Protein AF-A0A7S1ZVB3-F1 (afdb_monomer_lite)

Sequence (234 aa):
NLVAANNLYDAKYIEYFTGILPVVLPSWIPMKEVYRGTSKDILVASVRSSHGNEEEEGHIMKHLHSKVSERFRTIRDKYDDHYEYDQLCDNTAILHIPYQTSVMSLFEQYAMGIPIIVPSPSLLWTLHEKHGVMFTRTWENVNHGVRPSGSVLPRHEDAPEAPDPNNDVDRDAFLHWVQYADFYQWPHVLRFESDRELKALVMTTDWIDVSRKMRGHFEAELGRTRELWLSKLK

Foldseek 3Di:
DAAEDQFQLRQLQCCFQPVDRHHHQHPQDADPAAADQQALAEEEEQQDFLVDRPVVVVVVLVCCVVQAHPRYDYPCRVPVNDDDPNVLSNHLAYEYLDQELEDPVVSNCLNNLGAYEYEDLVLSLVCCLVTVRNQVQDVCCVPPVDQDQADPRHTDPNHDDAPHCSRRNDSRSSSRSSCRRPLNPQPLHHYDHDSVRSNCCSPPDPSVVSSVVSNVVSVVVVVVSVVVVVVVVD

Radius of gyration: 18.48 Å; chains: 1; bounding box: 40×51×48 Å

pLDDT: mean 94.69, std 6.52, range [59.5, 98.81]

Secondary structure (DSSP, 8-state):
---EESSHHHHHHHHHHH---PEE-------S------S--EEEPPP--TT-HHHHHHHHHHHHHHHT-TTEEEHHHHHTT---HHHHHTSSEEE---SSS--HHHHHHHHTT--EEEE-HHHHHHHHHHH-TTGGGSHHHHHHS---BS-SSPPPTTSPP---TTB-S-HHHHHHHHTTSHHHHSTT-EEESSHHHHHHHHHH--HHHHHHHHHHHHHHHHHHHHHHHHHH--

Structure (mmCIF, N/CA/C/O backbone):
data_AF-A0A7S1ZVB3-F1
#
_entry.id   AF-A0A7S1ZVB3-F1
#
loop_
_atom_site.group_PDB
_atom_site.id
_atom_site.type_symbol
_atom_site.label_atom_id
_atom_site.label_alt_id
_atom_site.label_comp_id
_atom_site.label_asym_id
_atom_site.label_entity_id
_atom_site.label_seq_id
_atom_site.pdbx_PDB_ins_code
_atom_site.Cartn_x
_atom_site.Cartn_y
_atom_site.Cartn_z
_atom_site.occupancy
_atom_site.B_iso_or_equiv
_atom_site.auth_seq_id
_atom_site.auth_comp_id
_atom_site.auth_asym_id
_atom_site.auth_atom_id
_atom_site.pdbx_PDB_model_num
ATOM 1 N N . ASN A 1 1 ? 17.732 -23.674 -12.303 1.00 82.25 1 ASN A N 1
ATOM 2 C CA . ASN A 1 1 ? 17.772 -22.485 -11.424 1.00 82.25 1 ASN A CA 1
ATOM 3 C C . ASN A 1 1 ? 16.370 -21.933 -11.287 1.00 82.25 1 ASN A C 1
ATOM 5 O O . ASN A 1 1 ? 15.692 -21.818 -12.299 1.00 82.25 1 ASN A O 1
ATOM 9 N N . LEU A 1 2 ? 15.926 -21.661 -10.061 1.00 90.38 2 LEU A N 1
ATOM 10 C CA . LEU A 1 2 ? 14.652 -20.999 -9.783 1.00 90.38 2 LEU A CA 1
ATOM 11 C C . LEU A 1 2 ? 14.927 -19.509 -9.573 1.00 90.38 2 LEU A C 1
ATOM 13 O O . LEU A 1 2 ? 15.781 -19.167 -8.759 1.00 90.38 2 LEU A O 1
ATOM 17 N N . VAL A 1 3 ? 14.201 -18.649 -10.284 1.00 95.19 3 VAL A N 1
ATOM 18 C CA . VAL A 1 3 ? 14.124 -17.217 -9.974 1.00 95.19 3 VAL A CA 1
ATOM 19 C C . VAL A 1 3 ? 12.789 -16.989 -9.278 1.00 95.19 3 VAL A C 1
ATOM 21 O O . VAL A 1 3 ? 11.741 -17.379 -9.797 1.00 95.19 3 VAL A O 1
ATOM 24 N N . ALA A 1 4 ? 12.836 -16.414 -8.082 1.00 95.25 4 ALA A N 1
ATOM 25 C CA . ALA A 1 4 ? 11.661 -16.126 -7.277 1.00 95.25 4 ALA A CA 1
ATOM 26 C C . ALA A 1 4 ? 11.638 -14.651 -6.881 1.00 95.25 4 ALA A C 1
ATOM 28 O O . ALA A 1 4 ? 12.689 -14.024 -6.750 1.00 95.25 4 ALA A O 1
ATOM 29 N N . ALA A 1 5 ? 10.435 -14.124 -6.693 1.00 96.12 5 ALA A N 1
ATOM 30 C CA . ALA A 1 5 ? 10.190 -12.745 -6.301 1.00 96.12 5 ALA A CA 1
ATOM 31 C C . ALA A 1 5 ? 9.303 -12.707 -5.056 1.00 96.12 5 ALA A C 1
ATOM 33 O O . ALA A 1 5 ? 8.405 -13.538 -4.907 1.00 96.12 5 ALA A O 1
ATOM 34 N N . ASN A 1 6 ? 9.547 -11.740 -4.173 1.00 94.31 6 ASN A N 1
ATOM 35 C CA . ASN A 1 6 ? 8.805 -11.619 -2.920 1.00 94.31 6 ASN A CA 1
ATOM 36 C C . ASN A 1 6 ? 7.393 -11.048 -3.118 1.00 94.31 6 ASN A C 1
ATOM 38 O O . ASN A 1 6 ? 6.496 -11.320 -2.336 1.00 94.31 6 ASN A O 1
ATOM 42 N N . ASN A 1 7 ? 7.166 -10.258 -4.157 1.00 95.69 7 ASN A N 1
ATOM 43 C CA . ASN A 1 7 ? 5.848 -9.721 -4.471 1.00 95.69 7 ASN A CA 1
ATOM 44 C C . ASN A 1 7 ? 5.660 -9.664 -5.990 1.00 95.69 7 ASN A C 1
ATOM 46 O O . ASN A 1 7 ? 6.568 -9.970 -6.773 1.00 95.69 7 ASN A O 1
ATOM 50 N N . LEU A 1 8 ? 4.449 -9.306 -6.412 1.00 97.19 8 LEU A N 1
ATOM 51 C CA . LEU A 1 8 ? 4.115 -9.235 -7.828 1.00 97.19 8 LEU A CA 1
ATOM 52 C C . LEU A 1 8 ? 4.848 -8.088 -8.538 1.00 97.19 8 LEU A C 1
ATOM 54 O O . LEU A 1 8 ? 5.210 -8.246 -9.702 1.00 97.19 8 LEU A O 1
ATOM 58 N N . TYR A 1 9 ? 5.099 -6.970 -7.851 1.00 97.62 9 TYR A N 1
ATOM 59 C CA . TYR A 1 9 ? 5.857 -5.851 -8.408 1.00 97.62 9 TYR A CA 1
ATOM 60 C C . TYR A 1 9 ? 7.269 -6.287 -8.815 1.00 97.62 9 TYR A C 1
ATOM 62 O O . TYR A 1 9 ? 7.648 -6.120 -9.970 1.00 97.62 9 TYR A O 1
ATOM 70 N N . ASP A 1 10 ? 8.008 -6.927 -7.908 1.00 97.31 10 ASP A N 1
ATOM 71 C CA . ASP A 1 10 ? 9.357 -7.441 -8.151 1.00 97.31 10 ASP A CA 1
ATOM 72 C C . ASP A 1 10 ? 9.354 -8.476 -9.279 1.00 97.31 10 ASP A C 1
ATOM 74 O O . ASP A 1 10 ? 10.228 -8.462 -10.145 1.00 97.31 10 ASP A O 1
ATOM 78 N N . ALA A 1 11 ? 8.340 -9.348 -9.317 1.00 98.06 11 ALA A N 1
ATOM 79 C CA . ALA A 1 11 ? 8.204 -10.339 -10.377 1.00 98.06 11 ALA A CA 1
ATOM 80 C C . ALA A 1 11 ? 8.062 -9.683 -11.756 1.00 98.06 11 ALA A C 1
ATOM 82 O O . ALA A 1 11 ? 8.746 -10.077 -12.701 1.00 98.06 11 ALA A O 1
ATOM 83 N N . LYS A 1 12 ? 7.210 -8.656 -11.857 1.00 98.38 12 LYS A N 1
ATOM 84 C CA . LYS A 1 12 ? 6.988 -7.898 -13.093 1.00 98.38 12 LYS A CA 1
ATOM 85 C C . LYS A 1 12 ? 8.182 -7.031 -13.473 1.00 98.38 12 LYS A C 1
ATOM 87 O O . LYS A 1 12 ? 8.495 -6.919 -14.655 1.00 98.38 12 LYS A O 1
ATOM 92 N N . TYR A 1 13 ? 8.883 -6.477 -12.491 1.00 97.88 13 TYR A N 1
ATOM 93 C CA . TYR A 1 13 ? 10.106 -5.715 -12.714 1.00 97.88 13 TYR A CA 1
ATOM 94 C C . TYR A 1 13 ? 11.219 -6.602 -13.294 1.00 97.88 13 TYR A C 1
ATOM 96 O O . TYR A 1 13 ? 11.865 -6.235 -14.274 1.00 97.88 13 TYR A O 1
ATOM 104 N N . ILE A 1 14 ? 11.414 -7.802 -12.735 1.00 98.00 14 ILE A N 1
ATOM 105 C CA . ILE A 1 14 ? 12.375 -8.785 -13.255 1.00 98.00 14 ILE A CA 1
ATOM 106 C C . ILE A 1 14 ? 11.973 -9.233 -14.666 1.00 98.00 14 ILE A C 1
ATOM 108 O O . ILE A 1 14 ? 12.824 -9.240 -15.556 1.00 98.00 14 ILE A O 1
ATOM 112 N N . GLU A 1 15 ? 10.696 -9.560 -14.891 1.00 98.44 15 GLU A N 1
ATOM 113 C CA . GLU A 1 15 ? 10.178 -9.948 -16.211 1.00 98.44 15 GLU A CA 1
ATOM 114 C C . GLU A 1 15 ? 10.470 -8.867 -17.261 1.00 98.44 15 GLU A C 1
ATOM 116 O O . GLU A 1 15 ? 10.975 -9.185 -18.335 1.00 98.44 15 GLU A O 1
ATOM 121 N N . TYR A 1 16 ? 10.263 -7.590 -16.929 1.00 98.44 16 TYR A N 1
ATOM 122 C CA . TYR A 1 16 ? 10.502 -6.467 -17.839 1.00 98.44 16 TYR A CA 1
ATOM 123 C C . TYR A 1 16 ? 11.952 -6.375 -18.339 1.00 98.44 16 TYR A C 1
ATOM 125 O O . TYR A 1 16 ? 12.178 -6.197 -19.537 1.00 98.44 16 TYR A O 1
ATOM 133 N N . PHE A 1 17 ? 12.942 -6.503 -17.450 1.00 98.25 17 PHE A N 1
ATOM 134 C CA . PHE A 1 17 ? 14.358 -6.345 -17.823 1.00 98.25 17 PHE A CA 1
ATOM 135 C C . PHE A 1 17 ? 15.038 -7.630 -18.285 1.00 98.25 17 PHE A C 1
ATOM 137 O O . PHE A 1 17 ? 16.108 -7.561 -18.887 1.00 98.25 17 PHE A O 1
ATOM 144 N N . THR A 1 18 ? 14.461 -8.797 -18.001 1.00 97.81 18 THR A N 1
ATOM 145 C CA . THR A 1 18 ? 15.143 -10.081 -18.238 1.00 97.81 18 THR A CA 1
ATOM 146 C C . THR A 1 18 ? 14.360 -11.063 -19.100 1.00 97.81 18 THR A C 1
ATOM 148 O O . THR A 1 18 ? 14.925 -12.075 -19.498 1.00 97.81 18 THR A O 1
ATOM 151 N N . GLY A 1 19 ? 13.065 -10.832 -19.336 1.00 97.50 19 GLY A N 1
ATOM 152 C CA . GLY A 1 19 ? 12.169 -11.810 -19.965 1.00 97.50 19 GLY A CA 1
ATOM 153 C C . GLY A 1 19 ? 11.889 -13.050 -19.102 1.00 97.50 19 GLY A C 1
ATOM 154 O O . GLY A 1 19 ? 11.094 -13.905 -19.484 1.00 97.50 19 GLY A O 1
ATOM 155 N N . ILE A 1 20 ? 12.516 -13.176 -17.926 1.00 97.62 20 ILE A N 1
ATOM 156 C CA . ILE A 1 20 ? 12.309 -14.299 -17.011 1.00 97.62 20 ILE A CA 1
ATOM 157 C C . ILE A 1 20 ? 11.044 -14.037 -16.206 1.00 97.62 20 ILE A C 1
ATOM 159 O O . ILE A 1 20 ? 10.968 -13.026 -15.518 1.00 97.62 20 ILE A O 1
ATOM 163 N N . LEU A 1 21 ? 10.102 -14.981 -16.217 1.00 96.94 21 LEU A N 1
ATOM 164 C CA . LEU A 1 21 ? 8.912 -14.952 -15.366 1.00 96.94 21 LEU A CA 1
ATOM 165 C C . LEU A 1 21 ? 9.219 -15.578 -13.991 1.00 96.94 21 LEU A C 1
ATOM 167 O O . LEU A 1 21 ? 9.314 -16.809 -13.898 1.00 96.94 21 LEU A O 1
ATOM 171 N N . PRO A 1 22 ? 9.375 -14.790 -12.909 1.00 97.25 22 PRO A N 1
ATOM 172 C CA . PRO A 1 22 ? 9.702 -15.343 -11.602 1.00 97.25 22 PRO A CA 1
ATOM 173 C C . PRO A 1 22 ? 8.491 -16.021 -10.968 1.00 97.25 22 PRO A C 1
ATOM 175 O O . PRO A 1 22 ? 7.344 -15.617 -11.170 1.00 97.25 22 PRO A O 1
ATOM 178 N N . VAL A 1 23 ? 8.744 -17.014 -10.118 1.00 95.75 23 VAL A N 1
ATOM 179 C CA . VAL A 1 23 ? 7.703 -17.538 -9.226 1.00 95.75 23 VAL A CA 1
ATOM 180 C C . VAL A 1 23 ? 7.502 -16.546 -8.080 1.00 95.75 23 VAL A C 1
ATOM 182 O O . VAL A 1 23 ? 8.451 -16.232 -7.362 1.00 95.75 23 VAL A O 1
ATOM 185 N N . VAL A 1 24 ? 6.274 -16.065 -7.887 1.00 95.88 24 VAL A N 1
ATOM 186 C CA . VAL A 1 24 ? 5.939 -15.190 -6.753 1.00 95.88 24 VAL A CA 1
ATOM 187 C C . VAL A 1 24 ? 5.831 -16.031 -5.481 1.00 95.88 24 VAL A C 1
ATOM 189 O O . VAL A 1 24 ? 5.021 -16.955 -5.411 1.00 95.88 24 VAL A O 1
ATOM 192 N N . LEU A 1 25 ? 6.649 -15.708 -4.482 1.00 93.50 25 LEU A N 1
ATOM 193 C CA . LEU A 1 25 ? 6.704 -16.355 -3.172 1.00 93.50 25 LEU A CA 1
ATOM 194 C C . LEU A 1 25 ? 6.614 -15.280 -2.077 1.00 93.50 25 LEU A C 1
ATOM 196 O O . LEU A 1 25 ? 7.653 -14.837 -1.587 1.00 93.50 25 LEU A O 1
ATOM 200 N N . PRO A 1 26 ? 5.397 -14.853 -1.687 1.00 90.94 26 PRO A N 1
ATOM 201 C CA . PRO A 1 26 ? 5.231 -13.792 -0.703 1.00 90.94 26 PRO A CA 1
ATOM 202 C C . PRO A 1 26 ? 5.771 -14.149 0.676 1.00 90.94 26 PRO A C 1
ATOM 204 O O . PRO A 1 26 ? 5.524 -15.243 1.187 1.00 90.94 26 PRO A O 1
ATOM 207 N N . SER A 1 27 ? 6.459 -13.201 1.311 1.00 85.69 27 SER A N 1
ATOM 208 C CA . SER A 1 27 ? 6.900 -13.317 2.704 1.00 85.69 27 SER A CA 1
ATOM 209 C C . SER A 1 27 ? 5.731 -13.107 3.664 1.00 85.69 27 SER A C 1
ATOM 211 O O . SER A 1 27 ? 5.599 -12.063 4.297 1.00 85.69 27 SER A O 1
ATOM 213 N N . TRP A 1 28 ? 4.864 -14.110 3.787 1.00 91.69 28 TRP A N 1
ATOM 214 C CA . TRP A 1 28 ? 3.850 -14.130 4.838 1.00 91.69 28 TRP A CA 1
ATOM 215 C C . TRP A 1 28 ? 4.513 -14.378 6.193 1.00 91.69 28 TRP A C 1
ATOM 217 O O . TRP A 1 28 ? 5.009 -15.473 6.463 1.00 91.69 28 TRP A O 1
ATOM 227 N N . ILE A 1 29 ? 4.522 -13.351 7.042 1.00 90.00 29 ILE A N 1
ATOM 228 C CA . ILE A 1 29 ? 5.154 -13.390 8.363 1.00 90.00 29 ILE A CA 1
ATOM 229 C C . ILE A 1 29 ? 4.069 -13.649 9.410 1.00 90.00 29 ILE A C 1
ATOM 231 O O . ILE A 1 29 ? 3.194 -12.802 9.586 1.00 90.00 29 ILE A O 1
ATOM 235 N N . PRO A 1 30 ? 4.072 -14.806 10.096 1.00 93.94 30 PRO A N 1
ATOM 236 C CA . PRO A 1 30 ? 3.112 -15.063 11.158 1.00 93.94 30 PRO A CA 1
ATOM 237 C C . PRO A 1 30 ? 3.387 -14.143 12.349 1.00 93.94 30 PRO A C 1
ATOM 239 O O . PRO A 1 30 ? 4.511 -14.079 12.844 1.00 93.94 30 PRO A O 1
ATOM 242 N N . MET A 1 31 ? 2.337 -13.484 12.829 1.00 96.94 31 MET A N 1
ATOM 243 C CA . MET A 1 31 ? 2.374 -12.631 14.016 1.00 96.94 31 MET A CA 1
ATOM 244 C C . MET A 1 31 ? 1.615 -13.304 15.158 1.00 96.94 31 MET A C 1
ATOM 246 O O . MET A 1 31 ? 0.633 -14.014 14.930 1.00 96.94 31 MET A O 1
ATOM 250 N N . LYS A 1 32 ? 2.089 -13.115 16.393 1.00 97.00 32 LYS A N 1
ATOM 251 C CA . LYS A 1 32 ? 1.428 -13.656 17.589 1.00 97.00 32 LYS A CA 1
ATOM 252 C C . LYS A 1 32 ? 0.277 -12.753 18.030 1.00 97.00 32 LYS A C 1
ATOM 254 O O . LYS A 1 32 ? -0.738 -13.234 18.532 1.00 97.00 32 LYS A O 1
ATOM 259 N N . GLU A 1 33 ? 0.471 -11.454 17.875 1.00 98.12 33 GLU A N 1
ATOM 260 C CA . GLU A 1 33 ? -0.457 -10.406 18.254 1.00 98.12 33 GLU A CA 1
ATOM 261 C C . GLU A 1 33 ? -1.643 -10.376 17.285 1.00 98.12 33 GLU A C 1
ATOM 263 O O . GLU A 1 33 ? -1.527 -10.688 16.099 1.00 98.12 33 GLU A O 1
ATOM 268 N N . VAL A 1 34 ? -2.815 -10.032 17.814 1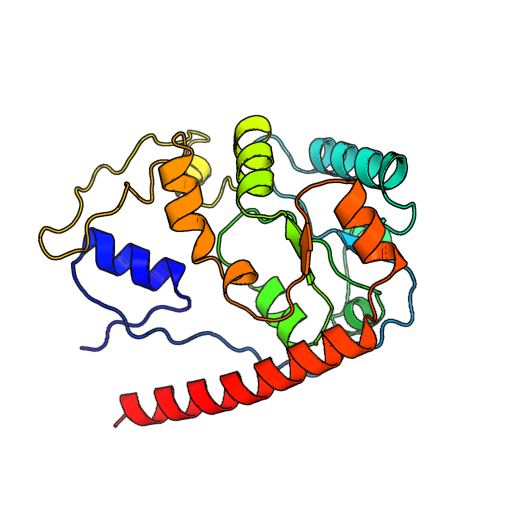.00 97.94 34 VAL A N 1
ATOM 269 C CA . VAL A 1 34 ? -4.076 -10.069 17.073 1.00 97.94 34 VAL A CA 1
ATOM 270 C C . VAL A 1 34 ? -4.856 -8.801 17.352 1.00 97.94 34 VAL A C 1
ATOM 272 O O . VAL A 1 34 ? -5.017 -8.403 18.508 1.00 97.94 34 VAL A O 1
ATOM 275 N N . TYR A 1 35 ? -5.390 -8.218 16.283 1.00 98.62 35 TYR A N 1
ATOM 276 C CA . TYR A 1 35 ? -6.264 -7.058 16.314 1.00 98.62 35 TYR A CA 1
ATOM 277 C C . TYR A 1 35 ? -7.411 -7.177 17.328 1.00 98.62 35 TYR A C 1
ATOM 279 O O . TYR A 1 35 ? -8.115 -8.188 17.395 1.00 98.62 35 TYR A O 1
ATOM 287 N N . ARG A 1 36 ? -7.623 -6.094 18.082 1.00 98.25 36 ARG A N 1
ATOM 288 C CA . ARG A 1 36 ? -8.706 -5.932 19.060 1.00 98.25 36 ARG A CA 1
ATOM 289 C C . ARG A 1 36 ? -9.563 -4.698 18.794 1.00 98.25 36 ARG A C 1
ATOM 291 O O . ARG A 1 36 ? -10.759 -4.741 19.065 1.00 98.25 36 ARG A O 1
ATOM 298 N N . GLY A 1 37 ? -8.969 -3.609 18.296 1.00 97.12 37 GLY A N 1
ATOM 299 C CA . GLY A 1 37 ? -9.699 -2.378 17.972 1.00 97.12 37 GLY A CA 1
ATOM 300 C C . GLY A 1 37 ? -10.375 -1.708 19.177 1.00 97.12 37 GLY A C 1
ATOM 301 O O . GLY A 1 37 ? -11.466 -1.155 19.047 1.00 97.12 37 GLY A O 1
ATOM 302 N N . THR A 1 38 ? -9.769 -1.789 20.366 1.00 98.00 38 THR A N 1
ATOM 303 C CA . THR A 1 38 ? -10.313 -1.224 21.618 1.00 98.00 38 THR A CA 1
ATOM 304 C C . THR A 1 38 ? -10.199 0.303 21.681 1.00 98.00 38 THR A C 1
ATOM 306 O O . THR A 1 38 ? -11.045 0.978 22.272 1.00 98.00 38 THR A O 1
ATOM 309 N N . SER A 1 39 ? -9.171 0.868 21.051 1.00 97.75 39 SER A N 1
ATOM 310 C CA . SER A 1 39 ? -8.947 2.297 20.887 1.00 97.75 39 SER A CA 1
ATOM 311 C C . SER A 1 39 ? -9.696 2.832 19.670 1.00 97.75 39 SER A C 1
ATOM 313 O O . SER A 1 39 ? -9.747 2.228 18.596 1.00 97.75 39 SER A O 1
ATOM 315 N N . LYS A 1 40 ? -10.235 4.044 19.825 1.00 97.88 40 LYS A N 1
ATOM 316 C CA . LYS A 1 40 ? -10.885 4.779 18.737 1.00 97.88 40 LYS A CA 1
ATOM 317 C C . LYS A 1 40 ? -9.883 5.403 17.771 1.00 97.88 40 LYS A C 1
ATOM 319 O O . LYS A 1 40 ? -10.315 5.885 16.726 1.00 97.88 40 LYS A O 1
ATOM 324 N N . ASP A 1 41 ? -8.599 5.442 18.098 1.00 98.38 41 ASP A N 1
ATOM 325 C CA . ASP A 1 41 ? -7.624 6.133 17.263 1.00 98.38 41 ASP A CA 1
ATOM 326 C C . ASP A 1 41 ? -7.357 5.364 15.971 1.00 98.38 41 ASP A C 1
ATOM 328 O O . ASP A 1 41 ? -7.422 4.132 15.922 1.00 98.38 41 ASP A O 1
ATOM 332 N N . ILE A 1 42 ? -7.052 6.117 14.921 1.00 98.56 42 ILE A N 1
ATOM 333 C CA . ILE A 1 42 ? -6.562 5.593 13.651 1.00 98.56 42 ILE A CA 1
ATOM 334 C C . ILE A 1 42 ? -5.123 6.052 13.525 1.00 98.56 42 ILE A C 1
ATOM 336 O O . ILE A 1 42 ? -4.845 7.252 13.531 1.00 98.56 42 ILE A O 1
ATOM 340 N N . LEU A 1 43 ? -4.207 5.099 13.436 1.00 97.88 43 LEU A N 1
ATOM 341 C CA . LEU A 1 43 ? -2.802 5.430 13.295 1.00 97.88 43 LEU A CA 1
ATOM 342 C C . LEU A 1 43 ? -2.526 5.912 11.875 1.00 97.88 43 LEU A C 1
ATOM 344 O O . LEU A 1 43 ? -3.118 5.417 10.919 1.00 97.88 43 LEU A O 1
ATOM 348 N N . VAL A 1 44 ? -1.599 6.843 11.735 1.00 96.19 44 VAL A N 1
ATOM 349 C CA . VAL A 1 44 ? -0.999 7.223 10.460 1.00 96.19 44 VAL A CA 1
ATOM 350 C C . VAL A 1 44 ? 0.416 6.663 10.470 1.00 96.19 44 VAL A C 1
ATOM 352 O O . VAL A 1 44 ? 1.208 6.986 11.359 1.00 96.19 44 VAL A O 1
ATOM 355 N N . ALA A 1 45 ? 0.705 5.758 9.534 1.00 92.19 45 ALA A N 1
ATOM 356 C CA . ALA A 1 45 ? 2.055 5.247 9.348 1.00 92.19 45 ALA A CA 1
ATOM 357 C C . ALA A 1 45 ? 2.986 6.403 8.957 1.00 92.19 45 ALA A C 1
ATOM 359 O O . ALA A 1 45 ? 2.551 7.334 8.281 1.00 92.19 45 ALA A O 1
ATOM 360 N N . SER A 1 46 ? 4.253 6.332 9.381 1.00 81.56 46 SER A N 1
ATOM 361 C CA . SER A 1 46 ? 5.231 7.395 9.123 1.00 81.56 46 SER A CA 1
ATOM 362 C C . SER A 1 46 ? 5.254 7.750 7.639 1.00 81.56 46 SER A C 1
ATOM 364 O O . SER A 1 46 ? 5.529 6.900 6.785 1.00 81.56 46 SER A O 1
ATOM 366 N N . VAL A 1 47 ? 4.950 9.014 7.353 1.00 77.44 47 VAL A N 1
ATOM 367 C CA . VAL A 1 47 ? 5.054 9.559 6.007 1.00 77.44 47 VAL A CA 1
ATOM 368 C C . VAL A 1 47 ? 6.525 9.836 5.766 1.00 77.44 47 VAL A C 1
ATOM 370 O O . VAL A 1 47 ? 7.162 10.574 6.515 1.00 77.44 47 VAL A O 1
ATOM 373 N N . ARG A 1 48 ? 7.080 9.203 4.737 1.00 75.50 48 ARG A N 1
ATOM 374 C CA . ARG A 1 48 ? 8.443 9.480 4.300 1.00 75.50 48 ARG A CA 1
ATOM 375 C C . ARG A 1 48 ? 8.379 10.270 3.007 1.00 75.50 48 ARG A C 1
ATOM 377 O O . ARG A 1 48 ? 7.697 9.845 2.077 1.00 75.50 48 ARG A O 1
ATOM 384 N N . SER A 1 49 ? 9.095 11.384 2.952 1.00 68.38 49 SER A N 1
ATOM 385 C CA . SER A 1 49 ? 9.176 12.216 1.756 1.00 68.38 49 SER A CA 1
ATOM 386 C C . SER A 1 49 ? 10.613 12.589 1.425 1.00 68.38 49 SER A C 1
ATOM 388 O O . SER A 1 49 ? 11.514 12.496 2.262 1.00 68.38 49 SER A O 1
ATOM 390 N N . SER A 1 50 ? 10.823 13.052 0.194 1.00 59.50 50 SER A N 1
ATOM 391 C CA . SER A 1 50 ? 12.118 13.559 -0.255 1.00 59.50 50 SER A CA 1
ATOM 392 C C . SER A 1 50 ? 12.498 14.916 0.361 1.00 59.50 50 SER A C 1
ATOM 394 O O . SER A 1 50 ? 13.664 15.291 0.277 1.00 59.50 50 SER A O 1
ATOM 396 N N . HIS A 1 51 ? 11.560 15.660 0.968 1.00 60.12 51 HIS A N 1
ATOM 397 C CA . HIS A 1 51 ? 11.787 17.033 1.458 1.00 60.12 51 HIS A CA 1
ATOM 398 C C . HIS A 1 51 ? 11.869 17.158 2.990 1.00 60.12 51 HIS A C 1
ATOM 400 O O . HIS A 1 51 ? 11.998 18.267 3.504 1.00 60.12 51 HIS A O 1
ATOM 406 N N . GLY A 1 52 ? 11.868 16.038 3.720 1.00 62.47 52 GLY A N 1
ATOM 407 C CA . GLY A 1 52 ? 11.959 16.007 5.181 1.00 62.47 52 GLY A CA 1
ATOM 408 C C . GLY A 1 52 ? 10.620 15.667 5.837 1.00 62.47 52 GLY A C 1
ATOM 409 O O . GLY A 1 52 ? 9.576 16.214 5.498 1.00 62.47 52 GLY A O 1
ATOM 410 N N . ASN A 1 53 ? 10.657 14.736 6.792 1.00 66.56 53 ASN A N 1
ATOM 411 C CA . ASN A 1 53 ? 9.448 14.041 7.244 1.00 66.56 53 ASN A CA 1
ATOM 412 C C . ASN A 1 53 ? 8.536 14.899 8.140 1.00 66.56 53 ASN A C 1
ATOM 414 O O . ASN A 1 53 ? 7.323 14.748 8.083 1.00 66.56 53 ASN A O 1
ATOM 418 N N . GLU A 1 54 ? 9.085 15.805 8.955 1.00 73.50 54 GLU A N 1
ATOM 419 C CA . GLU A 1 54 ? 8.316 16.450 10.034 1.00 73.50 54 GLU A CA 1
ATOM 420 C C . GLU A 1 54 ? 7.308 17.499 9.539 1.00 73.50 54 GLU A C 1
ATOM 422 O O . GLU A 1 54 ? 6.168 17.532 10.006 1.00 73.50 54 GLU A O 1
ATOM 427 N N . GLU A 1 55 ? 7.693 18.350 8.583 1.00 78.25 55 GLU A N 1
ATOM 428 C CA . GLU A 1 55 ? 6.806 19.403 8.067 1.00 78.25 55 GLU A CA 1
ATOM 429 C C . GLU A 1 55 ? 5.657 18.806 7.241 1.00 78.25 55 GLU A C 1
ATOM 431 O O . GLU A 1 55 ? 4.490 19.169 7.421 1.00 78.25 55 GLU A O 1
ATOM 436 N N . GLU A 1 56 ? 5.964 17.833 6.381 1.00 79.62 56 GLU A N 1
ATOM 437 C CA . GLU A 1 56 ? 4.955 17.148 5.574 1.00 79.62 56 GLU A CA 1
ATOM 438 C C . GLU A 1 56 ? 3.999 16.304 6.420 1.00 79.62 56 GLU A C 1
ATOM 440 O O . GLU A 1 56 ? 2.782 16.363 6.212 1.00 79.62 56 GLU A O 1
ATOM 445 N N . GLU A 1 57 ? 4.514 15.572 7.411 1.00 83.50 57 GLU A N 1
ATOM 446 C CA . GLU A 1 57 ? 3.688 14.829 8.362 1.00 83.50 57 GLU A CA 1
ATOM 447 C C . GLU A 1 57 ? 2.766 15.782 9.137 1.00 83.50 57 GLU A C 1
ATOM 449 O O . GLU A 1 57 ? 1.557 15.547 9.214 1.00 83.50 57 GLU A O 1
ATOM 454 N N . GLY A 1 58 ? 3.283 16.928 9.596 1.00 86.75 58 GLY A N 1
ATOM 455 C CA . GLY A 1 58 ? 2.484 17.973 10.237 1.00 86.75 58 GLY A CA 1
ATOM 456 C C . GLY A 1 58 ? 1.359 18.513 9.343 1.00 86.75 58 GLY A C 1
ATOM 457 O O . GLY A 1 58 ? 0.224 18.696 9.800 1.00 86.75 58 GLY A O 1
ATOM 458 N N . HIS A 1 59 ? 1.626 18.733 8.053 1.00 88.69 59 HIS A N 1
ATOM 459 C CA . HIS A 1 59 ? 0.610 19.168 7.091 1.00 88.69 59 HIS A CA 1
ATOM 460 C C . HIS A 1 59 ? -0.465 18.110 6.838 1.00 88.69 59 HIS A C 1
ATOM 462 O O . HIS A 1 59 ? -1.655 18.445 6.833 1.00 88.69 59 HIS A O 1
ATOM 468 N N . ILE A 1 60 ? -0.070 16.848 6.671 1.00 90.56 60 ILE A N 1
ATOM 469 C CA . ILE A 1 60 ? -0.998 15.728 6.486 1.00 90.56 60 ILE A CA 1
ATOM 470 C C . ILE A 1 60 ? -1.881 15.574 7.721 1.00 90.56 60 ILE A C 1
ATOM 472 O O . ILE A 1 60 ? -3.103 15.510 7.592 1.00 90.56 60 ILE A O 1
ATOM 476 N N . MET A 1 61 ? -1.301 15.608 8.919 1.00 94.31 61 MET A N 1
ATOM 477 C CA . MET A 1 61 ? -2.056 15.504 10.167 1.00 94.31 61 MET A CA 1
ATOM 478 C C . MET A 1 61 ? -3.051 16.653 10.335 1.00 94.31 61 MET A C 1
ATOM 480 O O . MET A 1 61 ? -4.230 16.415 10.608 1.00 94.31 61 MET A O 1
ATOM 484 N N . LYS A 1 62 ? -2.628 17.896 10.074 1.00 94.88 62 LYS A N 1
ATOM 485 C CA . LYS A 1 62 ? -3.521 19.065 10.095 1.00 94.88 62 LYS A CA 1
ATOM 486 C C . LYS A 1 62 ? -4.672 18.927 9.092 1.00 94.88 62 LYS A C 1
ATOM 488 O O . LYS A 1 62 ? -5.816 19.284 9.399 1.00 94.88 62 LYS A O 1
ATOM 493 N N . HIS A 1 63 ? -4.396 18.420 7.890 1.00 95.00 63 HIS A N 1
ATOM 494 C CA . HIS A 1 63 ? -5.420 18.157 6.876 1.00 95.00 63 HIS A CA 1
ATOM 495 C C . HIS A 1 63 ? -6.406 17.084 7.347 1.00 95.00 63 HIS A C 1
ATOM 497 O O . HIS A 1 63 ? -7.611 17.333 7.370 1.00 95.00 63 HIS A O 1
ATOM 503 N N . LEU A 1 64 ? -5.910 15.935 7.812 1.00 96.75 64 LEU A N 1
ATOM 504 C CA . LEU A 1 64 ? -6.731 14.827 8.303 1.00 96.75 64 LEU A CA 1
ATOM 505 C C . LEU A 1 64 ? -7.641 15.256 9.459 1.00 96.75 64 LEU A C 1
ATOM 507 O O . LEU A 1 64 ? -8.839 14.971 9.429 1.00 96.75 64 LEU A O 1
ATOM 511 N N . HIS A 1 65 ? -7.118 15.994 10.439 1.00 97.44 65 HIS A N 1
ATOM 512 C CA . HIS A 1 65 ? -7.922 16.503 11.555 1.00 97.44 65 HIS A CA 1
ATOM 513 C C . HIS A 1 65 ? -8.993 17.491 11.101 1.00 97.44 65 HIS A C 1
ATOM 515 O O . HIS A 1 65 ? -10.145 17.381 11.514 1.00 97.44 65 HIS A O 1
ATOM 521 N N . SER A 1 66 ? -8.643 18.431 10.219 1.00 97.38 66 SER A N 1
ATOM 522 C CA . SER A 1 66 ? -9.570 19.490 9.799 1.00 97.38 66 SER A CA 1
ATOM 523 C C . SER A 1 66 ? -10.619 19.042 8.778 1.00 97.38 66 SER A C 1
ATOM 525 O O . SER A 1 66 ? -11.696 19.640 8.709 1.00 97.38 66 SER A O 1
ATOM 527 N N . LYS A 1 67 ? -10.330 18.019 7.966 1.00 97.69 67 LYS A N 1
ATOM 528 C CA . LYS A 1 67 ? -11.206 17.577 6.867 1.00 97.69 67 LYS A CA 1
ATOM 529 C C . LYS A 1 67 ? -11.882 16.239 7.119 1.00 97.69 67 LYS A C 1
ATOM 531 O O . LYS A 1 67 ? -12.998 16.028 6.636 1.00 97.69 67 LYS A O 1
ATOM 536 N N . VAL A 1 68 ? -11.251 15.356 7.887 1.00 97.94 68 VAL A N 1
ATOM 537 C CA . VAL A 1 68 ? -11.669 13.956 8.000 1.00 97.94 68 VAL A CA 1
ATOM 538 C C . VAL A 1 68 ? -12.119 13.624 9.419 1.00 97.94 68 VAL A C 1
ATOM 540 O O . VAL A 1 68 ? -13.311 13.384 9.633 1.00 97.94 68 VAL A O 1
ATOM 543 N N . SER A 1 69 ? -11.197 13.596 10.386 1.00 98.00 69 SER A N 1
ATOM 544 C CA . SER A 1 69 ? -11.481 13.209 11.770 1.00 98.00 69 SER A CA 1
ATOM 545 C C . SER A 1 69 ? -10.350 13.580 12.730 1.00 98.00 69 SER A C 1
ATOM 547 O O . SER A 1 69 ? -9.180 13.399 12.420 1.00 98.00 69 SER A O 1
ATOM 549 N N . GLU A 1 70 ? -10.683 13.966 13.960 1.00 97.50 70 GLU A N 1
ATOM 550 C CA . GLU A 1 70 ? -9.705 14.145 15.045 1.00 97.50 70 GLU A CA 1
ATOM 551 C C . GLU A 1 70 ? -9.144 12.819 15.589 1.00 97.50 70 GLU A C 1
ATOM 553 O O . GLU A 1 70 ? -8.292 12.835 16.472 1.00 97.50 70 GLU A O 1
ATOM 558 N N . ARG A 1 71 ? -9.606 11.663 15.092 1.00 97.94 71 ARG A N 1
ATOM 559 C CA . ARG A 1 71 ? -9.158 10.325 15.527 1.00 97.94 71 ARG A CA 1
ATOM 560 C C . ARG A 1 71 ? -7.770 9.943 15.013 1.00 97.94 71 ARG A C 1
ATOM 562 O O . ARG A 1 71 ? -7.211 8.958 15.484 1.00 97.94 71 ARG A O 1
ATOM 569 N N . PHE A 1 72 ? -7.229 10.667 14.034 1.00 98.12 72 PHE A N 1
ATOM 570 C CA . PHE A 1 72 ? -5.917 10.340 13.481 1.00 98.12 72 PHE A CA 1
ATOM 571 C C . PHE A 1 72 ? -4.801 10.680 14.471 1.00 98.12 72 PHE A C 1
ATOM 573 O O . PHE A 1 72 ? -4.792 11.765 15.059 1.00 98.12 72 PHE A O 1
ATOM 580 N N . ARG A 1 73 ? -3.843 9.775 14.640 1.00 96.56 73 ARG A N 1
ATOM 581 C CA . ARG A 1 73 ? -2.620 9.978 15.429 1.00 96.56 73 ARG A CA 1
ATOM 582 C C . ARG A 1 73 ? -1.446 9.415 14.647 1.00 96.56 73 ARG A C 1
ATOM 584 O O . ARG A 1 73 ? -1.582 8.342 14.068 1.00 96.56 73 ARG A O 1
ATOM 591 N N . THR A 1 74 ? -0.308 10.094 14.628 1.00 94.69 74 THR A N 1
ATOM 592 C CA . THR A 1 74 ? 0.914 9.445 14.140 1.00 94.69 74 THR A CA 1
ATOM 593 C C . THR A 1 74 ? 1.310 8.359 15.143 1.00 94.69 74 THR A C 1
ATOM 595 O O . THR A 1 74 ? 0.955 8.422 16.326 1.00 94.69 74 THR A O 1
ATOM 598 N N . ILE A 1 75 ? 2.015 7.327 14.680 1.00 92.38 75 ILE A N 1
ATOM 599 C CA . ILE A 1 75 ? 2.517 6.276 15.581 1.00 92.38 75 ILE A CA 1
ATOM 600 C C . ILE A 1 75 ? 3.474 6.881 16.617 1.00 92.38 75 ILE A C 1
ATOM 602 O O . ILE A 1 75 ? 3.391 6.545 17.797 1.00 92.38 75 ILE A O 1
ATOM 606 N N . ARG A 1 76 ? 4.332 7.810 16.177 1.00 88.88 76 ARG A N 1
ATOM 607 C CA . ARG A 1 76 ? 5.311 8.502 17.018 1.00 88.88 76 ARG A CA 1
ATOM 608 C C . ARG A 1 76 ? 4.642 9.313 18.125 1.00 88.88 76 ARG A C 1
ATOM 610 O O . ARG A 1 76 ? 5.008 9.137 19.279 1.00 88.88 76 ARG A O 1
ATOM 617 N N . ASP A 1 77 ? 3.635 10.121 17.793 1.00 90.62 77 ASP A N 1
ATOM 618 C CA . ASP A 1 77 ? 2.956 10.983 18.773 1.00 90.62 77 ASP A CA 1
ATOM 619 C C . ASP A 1 77 ? 2.163 10.183 19.809 1.00 90.62 77 ASP A C 1
ATOM 621 O O . ASP A 1 77 ? 1.928 10.657 20.917 1.00 90.62 77 ASP A O 1
ATOM 625 N N . LYS A 1 78 ? 1.676 8.991 19.444 1.00 95.31 78 LYS A N 1
ATOM 626 C CA . LYS A 1 78 ? 0.860 8.179 20.351 1.00 95.31 78 LYS A CA 1
ATOM 627 C C . LYS A 1 78 ? 1.693 7.361 21.339 1.00 95.31 78 LYS A C 1
ATOM 629 O O . LYS A 1 78 ? 1.207 7.088 22.436 1.00 95.31 78 LYS A O 1
ATOM 634 N N . TYR A 1 79 ? 2.883 6.928 20.933 1.00 94.69 79 TYR A N 1
ATOM 635 C CA . TYR A 1 79 ? 3.688 5.961 21.680 1.00 94.69 79 TYR A CA 1
ATOM 636 C C . TYR A 1 79 ? 5.085 6.472 22.054 1.00 94.69 79 TYR A C 1
ATOM 638 O O . TYR A 1 79 ? 5.919 5.678 22.466 1.00 94.69 79 TYR A O 1
ATOM 646 N N . ASP A 1 80 ? 5.351 7.773 21.924 1.00 87.50 80 ASP A N 1
ATOM 647 C CA . ASP A 1 80 ? 6.629 8.387 22.308 1.00 87.50 80 ASP A CA 1
ATOM 648 C C . ASP A 1 80 ? 7.844 7.652 21.689 1.00 87.50 80 ASP A C 1
ATOM 650 O O . ASP A 1 80 ? 8.749 7.198 22.388 1.00 87.50 80 ASP A O 1
ATOM 654 N N . ASP A 1 81 ? 7.828 7.490 20.358 1.00 78.56 81 ASP A N 1
ATOM 655 C CA . ASP A 1 81 ? 8.839 6.802 19.520 1.00 78.56 81 ASP A CA 1
ATOM 656 C C . ASP A 1 81 ? 8.975 5.274 19.663 1.00 78.56 81 ASP A C 1
ATOM 658 O O . ASP A 1 81 ? 9.539 4.632 18.769 1.00 78.56 81 ASP A O 1
ATOM 662 N N . HIS A 1 82 ? 8.432 4.659 20.713 1.00 87.75 82 HIS A N 1
ATOM 663 C CA . HIS A 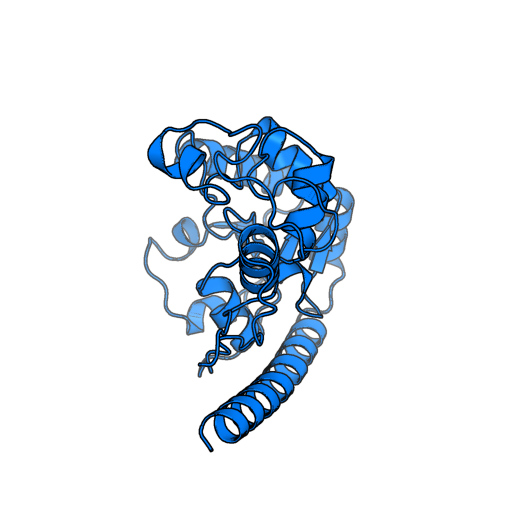1 82 ? 8.571 3.223 20.954 1.00 87.75 82 HIS A CA 1
ATOM 664 C C . HIS A 1 82 ? 7.223 2.550 21.184 1.00 87.75 82 HIS A C 1
ATOM 666 O O . HIS A 1 82 ? 6.481 2.903 22.091 1.00 87.75 82 HIS A O 1
ATOM 672 N N . TYR A 1 83 ? 6.925 1.521 20.395 1.00 93.75 83 TYR A N 1
ATOM 673 C CA . TYR A 1 83 ? 5.706 0.737 20.552 1.00 93.75 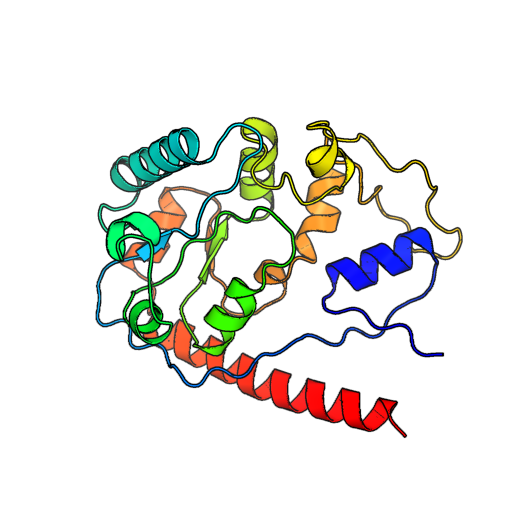83 TYR A CA 1
ATOM 674 C C . TYR A 1 83 ? 5.990 -0.761 20.472 1.00 93.75 83 TYR A C 1
ATOM 676 O O . TYR A 1 83 ? 6.916 -1.209 19.796 1.00 93.75 83 TYR A O 1
ATOM 684 N N . GLU A 1 84 ? 5.118 -1.531 21.105 1.00 95.81 84 GLU A N 1
ATOM 685 C CA . GLU A 1 84 ? 5.002 -2.976 20.955 1.00 95.81 84 GLU A CA 1
ATOM 686 C C . GLU A 1 84 ? 3.909 -3.311 19.932 1.00 95.81 84 GLU A C 1
ATOM 688 O O . GLU A 1 84 ? 2.904 -2.601 19.812 1.00 95.81 84 GLU A O 1
ATOM 693 N N . TYR A 1 85 ? 4.044 -4.430 19.218 1.00 96.69 85 TYR A N 1
ATOM 694 C CA . TYR A 1 85 ? 3.028 -4.879 18.253 1.00 96.69 85 TYR A CA 1
ATOM 695 C C . TYR A 1 85 ? 1.633 -5.031 18.870 1.00 96.69 85 TYR A C 1
ATOM 697 O O . TYR A 1 85 ? 0.621 -4.725 18.233 1.00 96.69 85 TYR A O 1
ATOM 705 N N . ASP A 1 86 ? 1.576 -5.437 20.138 1.00 97.06 86 ASP A N 1
ATOM 706 C CA . ASP A 1 86 ? 0.323 -5.590 20.866 1.00 97.06 86 ASP A CA 1
ATOM 707 C C . ASP A 1 86 ? -0.414 -4.251 21.019 1.00 97.06 86 ASP A C 1
ATOM 709 O O . ASP A 1 86 ? -1.632 -4.190 20.864 1.00 97.06 86 ASP A O 1
ATOM 713 N N . GLN A 1 87 ? 0.325 -3.153 21.206 1.00 97.25 87 GLN A N 1
ATOM 714 C CA . GLN A 1 87 ? -0.261 -1.816 21.287 1.00 97.25 87 GLN A CA 1
ATOM 715 C C . GLN A 1 87 ? -0.847 -1.374 19.946 1.00 97.25 87 GLN A C 1
ATOM 717 O O . GLN A 1 87 ? -1.881 -0.703 19.924 1.00 97.25 87 GLN A O 1
ATOM 722 N N . LEU A 1 88 ? -0.233 -1.759 18.819 1.00 97.69 88 LEU A N 1
ATOM 723 C CA . LEU A 1 88 ? -0.788 -1.462 17.497 1.00 97.69 88 LEU A CA 1
ATOM 724 C C . LEU A 1 88 ? -2.160 -2.117 17.309 1.00 97.69 88 LEU A C 1
ATOM 726 O O . LEU A 1 88 ? -3.070 -1.476 16.778 1.00 97.69 88 LEU A O 1
ATOM 730 N N . CYS A 1 89 ? -2.323 -3.347 17.803 1.00 98.38 89 CYS A N 1
ATOM 731 C CA . CYS A 1 89 ? -3.551 -4.133 17.690 1.00 98.38 89 CYS A CA 1
ATOM 732 C C . CYS A 1 89 ? -4.762 -3.513 18.404 1.00 98.38 89 CYS A C 1
ATOM 734 O O . CYS A 1 89 ? -5.902 -3.860 18.086 1.00 98.38 89 CYS A O 1
ATOM 736 N N . ASP A 1 90 ? -4.547 -2.589 19.339 1.00 98.44 90 ASP A N 1
ATOM 737 C CA . ASP A 1 90 ? -5.635 -1.877 20.006 1.00 98.44 90 ASP A CA 1
ATOM 738 C C . ASP A 1 90 ? -6.252 -0.769 19.148 1.00 98.44 90 ASP A C 1
ATOM 740 O O . ASP A 1 90 ? -7.381 -0.371 19.404 1.00 98.44 90 ASP A O 1
ATOM 744 N N . ASN A 1 91 ? -5.568 -0.258 18.127 1.00 98.56 91 ASN A N 1
ATOM 745 C CA . ASN A 1 91 ? -6.072 0.860 17.321 1.00 98.56 91 ASN A CA 1
ATOM 746 C C . ASN A 1 91 ? -7.172 0.425 16.367 1.00 98.56 91 ASN A C 1
ATOM 748 O O . ASN A 1 91 ? -7.222 -0.728 15.968 1.00 98.56 91 ASN A O 1
ATOM 752 N N . THR A 1 92 ? -8.031 1.354 15.948 1.00 98.56 92 THR A N 1
ATOM 753 C CA . THR A 1 92 ? -9.118 1.052 15.009 1.00 98.56 92 THR A CA 1
ATOM 754 C C . THR A 1 92 ? -8.579 0.573 13.658 1.00 98.56 92 THR A C 1
ATOM 756 O O . THR A 1 92 ? -9.084 -0.404 13.112 1.00 98.56 92 THR A O 1
ATOM 759 N N . ALA A 1 93 ? -7.589 1.278 13.109 1.00 98.75 93 ALA A N 1
ATOM 760 C CA . ALA A 1 93 ? -7.014 1.030 11.790 1.00 98.75 93 ALA A CA 1
ATOM 761 C C . ALA A 1 93 ? -5.653 1.734 11.659 1.00 98.75 93 ALA A C 1
ATOM 763 O O . ALA A 1 93 ? -5.286 2.545 12.517 1.00 98.75 93 ALA A O 1
ATOM 764 N N . ILE 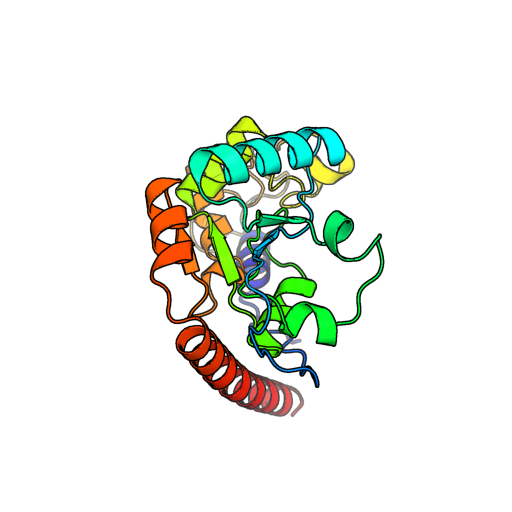A 1 94 ? -4.947 1.473 10.557 1.00 98.44 94 ILE A N 1
ATOM 765 C CA . ILE A 1 94 ? -3.742 2.201 10.146 1.00 98.44 94 ILE A CA 1
ATOM 766 C C . ILE A 1 94 ? -3.954 2.770 8.739 1.00 98.44 94 ILE A C 1
ATOM 768 O O . ILE A 1 94 ? -4.222 2.033 7.790 1.00 98.44 94 ILE A O 1
ATOM 772 N N . LEU A 1 95 ? -3.821 4.088 8.601 1.00 98.12 95 LEU A N 1
ATOM 773 C CA . LEU A 1 95 ? -3.708 4.784 7.326 1.00 98.12 95 LEU A CA 1
ATOM 774 C C . LEU A 1 95 ? -2.248 4.762 6.870 1.00 98.12 95 LEU A C 1
ATOM 776 O O . LEU A 1 95 ? -1.370 5.300 7.543 1.00 98.12 95 LEU A O 1
ATOM 780 N N . HIS A 1 96 ? -2.009 4.184 5.700 1.00 96.94 96 HIS A N 1
ATOM 781 C CA . HIS A 1 96 ? -0.728 4.242 5.010 1.00 96.94 96 HIS A CA 1
ATOM 782 C C . HIS A 1 96 ? -0.788 5.258 3.879 1.00 96.94 96 HIS A C 1
ATOM 784 O O . HIS A 1 96 ? -1.654 5.175 3.007 1.00 96.94 96 HIS A O 1
ATOM 790 N N . ILE A 1 97 ? 0.179 6.173 3.869 1.00 94.44 97 ILE A N 1
ATOM 791 C CA . ILE A 1 97 ? 0.585 6.916 2.676 1.00 94.44 97 ILE A CA 1
ATOM 792 C C . ILE A 1 97 ? 1.897 6.269 2.218 1.00 94.44 97 ILE A C 1
ATOM 794 O O . ILE A 1 97 ? 2.941 6.540 2.814 1.00 94.44 97 ILE A O 1
ATOM 798 N N . PRO A 1 98 ? 1.851 5.326 1.259 1.00 94.00 98 PRO A N 1
ATOM 799 C CA . PRO A 1 98 ? 3.010 4.508 0.937 1.00 94.00 98 PRO A CA 1
ATOM 800 C C . PRO A 1 98 ? 4.156 5.343 0.368 1.00 94.00 98 PRO A C 1
ATOM 802 O O . PRO A 1 98 ? 3.925 6.290 -0.384 1.00 94.00 98 PRO A O 1
ATOM 805 N N . TYR A 1 99 ? 5.385 4.939 0.698 1.00 93.31 99 TYR A N 1
ATOM 806 C CA . TYR A 1 99 ? 6.607 5.517 0.132 1.00 93.31 99 TYR A CA 1
ATOM 807 C C . TYR A 1 99 ? 7.360 4.578 -0.829 1.00 93.31 99 TYR A C 1
ATOM 809 O O . TYR A 1 99 ? 8.235 5.015 -1.574 1.00 93.31 99 TYR A O 1
ATOM 817 N N . GLN A 1 100 ? 6.965 3.300 -0.852 1.00 94.50 100 GLN A N 1
ATOM 818 C CA . GLN A 1 100 ? 7.390 2.245 -1.780 1.00 94.50 100 GLN A CA 1
ATOM 819 C C . GLN A 1 100 ? 6.237 1.276 -2.047 1.00 94.50 100 GLN A C 1
ATOM 821 O O . GLN A 1 100 ? 5.192 1.334 -1.404 1.00 94.50 100 GLN A O 1
ATOM 826 N N . THR A 1 101 ? 6.455 0.355 -2.983 1.00 95.38 101 THR A N 1
ATOM 827 C CA . THR A 1 101 ? 5.501 -0.667 -3.438 1.00 95.38 101 THR A CA 1
ATOM 828 C C . THR A 1 101 ? 5.342 -1.847 -2.474 1.00 95.38 101 THR A C 1
ATOM 830 O O . THR A 1 101 ? 4.341 -2.557 -2.546 1.00 95.38 101 THR A O 1
ATOM 833 N N . SER A 1 102 ? 6.290 -2.033 -1.553 1.00 92.88 102 SER A N 1
ATOM 834 C CA . SER A 1 102 ? 6.307 -3.104 -0.552 1.00 92.88 102 SER A CA 1
ATOM 835 C C . SER A 1 102 ? 6.962 -2.596 0.730 1.00 92.88 102 SER A C 1
ATOM 837 O O . SER A 1 102 ? 8.102 -2.143 0.699 1.00 92.88 102 SER A O 1
ATOM 839 N N . VAL A 1 103 ? 6.272 -2.665 1.871 1.00 91.38 103 VAL A N 1
ATOM 840 C CA . VAL A 1 103 ? 6.804 -2.235 3.178 1.00 91.38 103 VAL A CA 1
ATOM 841 C C . VAL A 1 103 ? 6.639 -3.372 4.177 1.00 91.38 103 VAL A C 1
ATOM 843 O O . VAL A 1 103 ? 5.529 -3.855 4.356 1.00 91.38 103 VAL A O 1
ATOM 846 N N . MET A 1 104 ? 7.707 -3.762 4.878 1.00 91.12 104 MET A N 1
ATOM 847 C CA . MET A 1 104 ? 7.677 -4.887 5.831 1.00 91.12 104 MET A CA 1
ATOM 848 C C . MET A 1 104 ? 6.583 -4.760 6.897 1.00 91.12 104 MET A C 1
ATOM 850 O O . MET A 1 104 ? 5.848 -5.712 7.140 1.00 91.12 104 MET A O 1
ATOM 854 N N . SER A 1 105 ? 6.406 -3.565 7.466 1.00 93.19 105 SER A N 1
ATOM 855 C CA . SER A 1 105 ? 5.373 -3.326 8.478 1.00 93.19 105 SER A CA 1
ATOM 856 C C . SER A 1 105 ? 3.953 -3.577 7.960 1.00 93.19 105 SER A C 1
ATOM 858 O O . SER A 1 105 ? 3.083 -3.950 8.740 1.00 93.19 105 SER A O 1
ATOM 860 N N . LEU A 1 106 ? 3.707 -3.438 6.653 1.00 94.62 106 LEU A N 1
ATOM 861 C CA . LEU A 1 106 ? 2.418 -3.758 6.041 1.00 94.62 106 LEU A CA 1
ATOM 862 C C . LEU A 1 106 ? 2.101 -5.258 6.161 1.00 94.62 106 LEU A C 1
ATOM 864 O O . LEU A 1 106 ? 0.970 -5.606 6.492 1.00 94.62 106 LEU A O 1
ATOM 868 N N . PHE A 1 107 ? 3.087 -6.137 5.938 1.00 95.50 107 PHE A N 1
ATOM 869 C CA . PHE A 1 107 ? 2.927 -7.593 6.073 1.00 95.50 107 PHE A CA 1
ATOM 870 C C . PHE A 1 107 ? 2.576 -7.971 7.511 1.00 95.50 107 PHE A C 1
ATOM 872 O O . PHE A 1 107 ? 1.636 -8.727 7.745 1.00 95.50 107 PHE A O 1
ATOM 879 N N . GLU A 1 108 ? 3.300 -7.400 8.473 1.00 96.50 108 GLU A N 1
ATOM 880 C CA . GLU A 1 108 ? 3.093 -7.640 9.904 1.00 96.50 108 GLU A CA 1
ATOM 881 C C . GLU A 1 108 ? 1.698 -7.170 10.336 1.00 96.50 108 GLU A C 1
ATOM 883 O O . GLU A 1 108 ? 0.952 -7.900 10.985 1.00 96.50 108 GLU A O 1
ATOM 888 N N . GLN A 1 109 ? 1.292 -5.970 9.916 1.00 97.56 109 GLN A N 1
ATOM 889 C CA . GLN A 1 109 ? -0.022 -5.406 10.237 1.00 97.56 109 GLN A CA 1
ATOM 890 C C . GLN A 1 109 ? -1.167 -6.189 9.596 1.00 97.56 109 GLN A C 1
ATOM 892 O O . GLN A 1 109 ? -2.188 -6.418 10.250 1.00 97.56 109 GLN A O 1
ATOM 897 N N . TYR A 1 110 ? -0.988 -6.651 8.356 1.00 97.75 110 TYR A N 1
ATOM 898 C CA . TYR A 1 110 ? -1.960 -7.508 7.684 1.00 97.75 110 TYR A CA 1
ATOM 899 C C . TYR A 1 110 ? -2.100 -8.860 8.397 1.00 97.75 110 TYR A C 1
ATOM 901 O O . TYR A 1 110 ? -3.219 -9.309 8.642 1.00 97.75 110 TYR A O 1
ATOM 909 N N . ALA A 1 111 ? -0.983 -9.476 8.799 1.00 97.69 111 ALA A N 1
ATOM 910 C CA . ALA A 1 111 ? -0.960 -10.735 9.543 1.00 97.69 111 ALA A CA 1
ATOM 911 C C . ALA A 1 111 ? -1.620 -10.622 10.929 1.00 97.69 111 ALA A C 1
ATOM 913 O O . ALA A 1 111 ? -2.377 -11.509 11.325 1.00 97.69 111 ALA A O 1
ATOM 914 N N . MET A 1 112 ? -1.409 -9.505 11.636 1.00 98.44 112 MET A N 1
ATOM 915 C CA . MET A 1 112 ? -2.115 -9.186 12.888 1.00 98.44 112 MET A CA 1
ATOM 916 C C . MET A 1 112 ? -3.617 -8.919 12.675 1.00 98.44 112 MET A C 1
ATOM 918 O O . MET A 1 112 ? -4.392 -8.886 13.635 1.00 98.44 112 MET A O 1
ATOM 922 N N . GLY A 1 113 ? -4.053 -8.727 11.425 1.00 98.56 113 GLY A N 1
ATOM 923 C CA . GLY A 1 113 ? -5.429 -8.393 11.073 1.00 98.56 113 GLY A CA 1
ATOM 924 C C . GLY A 1 113 ? -5.799 -6.943 11.367 1.00 98.56 113 GLY A C 1
ATOM 925 O O . GLY A 1 113 ? -6.979 -6.663 1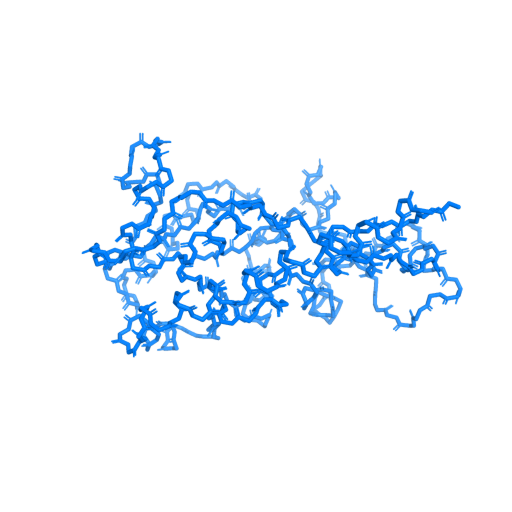1.559 1.00 98.56 113 GLY A O 1
ATOM 926 N N . ILE A 1 114 ? -4.834 -6.027 11.462 1.00 98.75 114 ILE A N 1
ATOM 927 C CA . ILE A 1 114 ? -5.129 -4.610 11.691 1.00 98.75 114 ILE A CA 1
ATOM 928 C C . ILE A 1 114 ? -5.698 -4.028 10.392 1.00 98.75 114 ILE A C 1
ATOM 930 O O . ILE A 1 114 ? -5.018 -4.109 9.371 1.00 98.75 114 ILE A O 1
ATOM 934 N N . PRO A 1 115 ? -6.903 -3.426 10.383 1.00 98.81 115 PRO A N 1
ATOM 935 C CA . PRO A 1 115 ? -7.454 -2.817 9.181 1.00 98.81 115 PRO A CA 1
ATOM 936 C C . PRO A 1 115 ? -6.515 -1.763 8.594 1.00 98.81 115 PRO A C 1
ATOM 938 O O . PRO A 1 115 ? -6.091 -0.835 9.287 1.00 98.81 115 PRO A O 1
ATOM 941 N N . ILE A 1 116 ? -6.217 -1.901 7.304 1.00 98.69 116 ILE A N 1
ATOM 942 C CA . ILE A 1 116 ? -5.326 -1.003 6.566 1.00 98.69 116 ILE A CA 1
ATOM 943 C C . ILE A 1 116 ? -6.150 -0.156 5.599 1.00 98.69 116 ILE A C 1
ATOM 945 O O . ILE A 1 116 ? -7.004 -0.671 4.872 1.00 98.69 116 ILE A O 1
ATOM 949 N N . ILE A 1 117 ? -5.859 1.143 5.575 1.00 98.75 117 ILE A N 1
ATOM 950 C CA . ILE A 1 117 ? -6.424 2.112 4.639 1.00 98.75 117 ILE A CA 1
ATOM 951 C C . ILE A 1 117 ? -5.284 2.684 3.793 1.00 98.75 117 ILE A C 1
ATOM 953 O O . ILE A 1 117 ? -4.262 3.092 4.340 1.00 98.75 117 ILE A O 1
ATOM 957 N N . VAL A 1 118 ? -5.466 2.754 2.476 1.00 98.38 118 VAL A N 1
ATOM 958 C CA . VAL A 1 118 ? -4.516 3.366 1.532 1.00 98.38 118 VAL A CA 1
ATOM 959 C C . VAL A 1 118 ? -5.237 4.286 0.545 1.00 98.38 118 VAL A C 1
ATOM 961 O O . VAL A 1 118 ? -6.421 4.076 0.270 1.00 98.38 118 VAL A O 1
ATOM 964 N N . PRO A 1 119 ? -4.565 5.297 -0.028 1.00 98.25 119 PRO A N 1
ATOM 965 C CA . PRO A 1 119 ? -5.114 6.023 -1.168 1.00 98.25 119 PRO A CA 1
ATOM 966 C C . PRO A 1 119 ? -5.322 5.074 -2.354 1.00 98.25 119 PRO A C 1
ATOM 968 O O . PRO A 1 119 ? -4.642 4.053 -2.483 1.00 98.25 119 PRO A O 1
ATOM 971 N N . SER A 1 120 ? -6.243 5.401 -3.251 1.00 98.44 120 SER A N 1
ATOM 972 C CA . SER A 1 120 ? -6.335 4.750 -4.558 1.00 98.44 120 SER A CA 1
ATOM 973 C C . SER A 1 120 ? -5.069 5.005 -5.401 1.00 98.44 120 SER A C 1
ATOM 975 O O . SER A 1 120 ? -4.319 5.939 -5.107 1.00 98.44 120 SER A O 1
ATOM 977 N N . PRO A 1 121 ? -4.832 4.242 -6.486 1.00 98.12 121 PRO A N 1
ATOM 978 C CA . PRO A 1 121 ? -3.700 4.502 -7.377 1.00 98.12 121 PRO A CA 1
ATOM 979 C C . PRO A 1 121 ? -3.690 5.922 -7.965 1.00 98.12 121 PRO A C 1
ATOM 981 O O . PRO A 1 121 ? -2.631 6.537 -8.066 1.00 98.12 121 PRO A O 1
ATOM 984 N N . SER A 1 122 ? -4.862 6.459 -8.325 1.00 98.31 122 SER A N 1
ATOM 985 C CA . SER A 1 122 ? -4.975 7.803 -8.911 1.00 98.31 122 SER A CA 1
ATOM 986 C C . SER A 1 122 ? -4.679 8.894 -7.887 1.00 98.31 122 SER A C 1
ATOM 988 O O . SER A 1 122 ? -3.881 9.788 -8.171 1.00 98.31 122 SER A O 1
ATOM 990 N N . LEU A 1 123 ? -5.235 8.784 -6.678 1.00 98.00 123 LEU A N 1
ATOM 991 C CA . LEU A 1 123 ? -4.916 9.699 -5.589 1.00 98.00 123 LEU A CA 1
ATOM 992 C C . LEU A 1 123 ? -3.437 9.600 -5.191 1.00 98.00 123 LEU A C 1
ATOM 994 O O . LEU A 1 123 ? -2.795 10.624 -4.966 1.00 98.00 123 LEU A O 1
ATOM 998 N N . LEU A 1 124 ? -2.870 8.390 -5.146 1.00 97.62 124 LEU A N 1
ATOM 999 C CA . LEU A 1 124 ? -1.456 8.185 -4.839 1.00 97.62 124 LEU A CA 1
ATOM 1000 C C . LEU A 1 124 ? -0.545 8.824 -5.894 1.00 97.62 124 LEU A C 1
ATOM 1002 O O . LEU A 1 124 ? 0.458 9.429 -5.520 1.00 97.62 124 LEU A O 1
ATOM 1006 N N . TRP A 1 125 ? -0.911 8.768 -7.182 1.00 97.81 125 TRP A N 1
ATOM 1007 C CA . TRP A 1 125 ? -0.223 9.539 -8.220 1.00 97.81 125 TRP A CA 1
ATOM 1008 C C . TRP A 1 125 ? -0.274 11.037 -7.920 1.00 97.81 125 TRP A C 1
ATOM 1010 O O . TRP A 1 125 ? 0.770 11.672 -7.895 1.00 97.81 125 TRP A O 1
ATOM 1020 N N . THR A 1 126 ? -1.450 11.610 -7.642 1.00 97.12 126 THR A N 1
ATOM 1021 C CA . THR A 1 126 ? -1.568 13.049 -7.343 1.00 97.12 126 THR A CA 1
ATOM 1022 C C . THR A 1 126 ? -0.723 13.458 -6.134 1.00 97.12 126 THR A C 1
ATOM 1024 O O . THR A 1 126 ? -0.079 14.509 -6.153 1.00 97.12 126 THR A O 1
ATOM 1027 N N . LEU A 1 127 ? -0.685 12.627 -5.088 1.00 94.12 127 LEU A N 1
ATOM 1028 C CA . LEU A 1 127 ? 0.177 12.849 -3.926 1.00 94.12 127 LEU A CA 1
ATOM 1029 C C . LEU A 1 127 ? 1.660 12.758 -4.301 1.00 94.12 127 LEU A C 1
ATOM 1031 O O . LEU A 1 127 ? 2.448 13.599 -3.879 1.00 94.12 127 LEU A O 1
ATOM 1035 N N . HIS A 1 128 ? 2.050 11.772 -5.106 1.00 94.56 128 HIS A N 1
ATOM 1036 C CA . HIS A 1 128 ? 3.436 11.595 -5.528 1.00 94.56 128 HIS A CA 1
ATOM 1037 C C . HIS A 1 128 ? 3.903 12.694 -6.491 1.00 94.56 128 HIS A C 1
ATOM 1039 O O . HIS A 1 128 ? 4.992 13.228 -6.320 1.00 94.56 128 HIS A O 1
ATOM 1045 N N . GLU A 1 129 ? 3.072 13.100 -7.446 1.00 95.31 129 GLU A N 1
ATOM 1046 C CA . GLU A 1 129 ? 3.361 14.181 -8.385 1.00 95.31 129 GLU A CA 1
ATOM 1047 C C . GLU A 1 129 ? 3.618 15.505 -7.660 1.00 95.31 129 GLU A C 1
ATOM 1049 O O . GLU A 1 129 ? 4.533 16.242 -8.026 1.00 95.31 129 GLU A O 1
ATOM 1054 N N . LYS A 1 130 ? 2.837 15.782 -6.611 1.00 92.12 130 LYS A N 1
ATOM 1055 C CA . LYS A 1 130 ? 2.902 17.039 -5.867 1.00 92.12 130 LYS A CA 1
ATOM 1056 C C . LYS A 1 130 ? 3.929 17.042 -4.732 1.00 92.12 130 LYS A C 1
ATOM 1058 O O . LYS A 1 130 ? 4.529 18.081 -4.475 1.00 92.12 130 LYS A O 1
ATOM 1063 N N . HIS A 1 131 ? 4.088 15.921 -4.031 1.00 89.69 131 HIS A N 1
ATOM 1064 C CA . HIS A 1 131 ? 4.851 15.840 -2.777 1.00 89.69 131 HIS A CA 1
ATOM 1065 C C . HIS A 1 131 ? 5.965 14.788 -2.797 1.00 89.69 131 HIS A C 1
ATOM 1067 O O . HIS A 1 131 ? 6.758 14.713 -1.868 1.00 89.69 131 HIS A O 1
ATOM 1073 N N . GLY A 1 132 ? 6.051 13.959 -3.838 1.00 91.38 132 GLY A N 1
ATOM 1074 C CA . GLY A 1 132 ? 7.079 12.927 -3.924 1.00 91.38 132 GLY A CA 1
ATOM 1075 C C . GLY A 1 132 ? 6.891 11.779 -2.930 1.00 91.38 132 GLY A C 1
ATOM 1076 O O . GLY A 1 132 ? 7.870 11.130 -2.594 1.00 91.38 132 GLY A O 1
ATOM 1077 N N . VAL A 1 133 ? 5.664 11.479 -2.472 1.00 91.69 133 VAL A N 1
ATOM 1078 C CA . VAL A 1 133 ? 5.447 10.484 -1.395 1.00 91.69 133 VAL A CA 1
ATOM 1079 C C . VAL A 1 133 ? 6.045 9.105 -1.703 1.00 91.69 133 VAL A C 1
ATOM 1081 O O . VAL A 1 133 ? 6.664 8.517 -0.833 1.00 91.69 133 VAL A O 1
ATOM 1084 N N . MET A 1 134 ? 5.984 8.631 -2.955 1.00 94.56 134 MET A N 1
ATOM 1085 C CA . MET A 1 134 ? 6.597 7.366 -3.411 1.00 94.56 134 MET A CA 1
ATOM 1086 C C . MET A 1 134 ? 8.095 7.473 -3.784 1.00 94.56 134 MET A C 1
ATOM 1088 O O . MET A 1 134 ? 8.544 6.831 -4.734 1.00 94.56 134 MET A O 1
ATOM 1092 N N . PHE A 1 135 ? 8.884 8.297 -3.086 1.00 92.25 135 PHE A N 1
ATOM 1093 C CA . PHE A 1 135 ? 10.276 8.587 -3.474 1.00 92.25 135 PHE A CA 1
ATOM 1094 C C . PHE A 1 135 ? 11.210 7.367 -3.481 1.00 92.25 135 PHE A C 1
ATOM 1096 O O . PHE A 1 135 ? 12.209 7.387 -4.194 1.00 92.25 135 PHE A O 1
ATOM 1103 N N . THR A 1 136 ? 10.903 6.289 -2.747 1.00 93.56 136 THR A N 1
ATOM 1104 C CA . THR A 1 136 ? 11.740 5.077 -2.760 1.00 93.56 136 THR A CA 1
ATOM 1105 C C . THR A 1 136 ? 11.305 4.045 -3.796 1.00 93.56 136 THR A C 1
ATOM 1107 O O . THR A 1 136 ? 11.756 2.902 -3.749 1.00 93.56 136 THR A O 1
ATOM 1110 N N . ARG A 1 137 ? 10.435 4.418 -4.743 1.00 94.12 137 ARG A N 1
ATOM 1111 C CA . ARG A 1 137 ? 10.065 3.554 -5.873 1.00 94.12 137 ARG A CA 1
ATOM 1112 C C . ARG A 1 137 ? 11.219 3.355 -6.858 1.00 94.12 137 ARG A C 1
ATOM 1114 O O . ARG A 1 137 ? 11.306 2.297 -7.474 1.00 94.12 137 ARG A O 1
ATOM 1121 N N . THR A 1 138 ? 12.094 4.351 -7.007 1.00 94.06 138 THR A N 1
ATOM 1122 C CA . THR A 1 138 ? 13.257 4.291 -7.902 1.00 94.06 138 THR A CA 1
ATOM 1123 C C . THR A 1 138 ? 14.544 4.609 -7.147 1.00 94.06 138 THR A C 1
ATOM 1125 O O . THR A 1 138 ? 14.583 5.508 -6.308 1.00 94.06 138 THR A O 1
ATOM 1128 N N . TRP A 1 139 ? 15.623 3.887 -7.459 1.00 92.50 139 TRP A N 1
ATOM 1129 C CA . TRP A 1 139 ? 16.933 4.125 -6.840 1.00 92.50 139 TRP A CA 1
ATOM 1130 C C . TRP A 1 139 ? 17.518 5.493 -7.187 1.00 92.50 139 TRP A C 1
ATOM 1132 O O . TRP A 1 139 ? 18.208 6.077 -6.359 1.00 92.50 139 TRP A O 1
ATOM 1142 N N . GLU A 1 140 ? 17.220 6.020 -8.374 1.00 93.38 140 GLU A N 1
ATOM 1143 C CA . GLU A 1 140 ? 17.659 7.355 -8.790 1.00 93.38 140 GLU A CA 1
ATOM 1144 C C . GLU A 1 140 ? 17.096 8.437 -7.858 1.00 93.38 140 GLU A C 1
ATOM 1146 O O . GLU A 1 140 ? 17.829 9.305 -7.388 1.00 93.38 140 GLU A O 1
ATOM 1151 N N . ASN A 1 141 ? 15.815 8.334 -7.498 1.00 92.44 141 ASN A N 1
ATOM 1152 C CA . ASN A 1 141 ? 15.189 9.283 -6.586 1.00 92.44 141 ASN A CA 1
ATOM 1153 C C . ASN A 1 141 ? 15.740 9.133 -5.157 1.00 92.44 141 ASN A C 1
ATOM 1155 O O . ASN A 1 141 ? 16.074 10.125 -4.517 1.00 92.44 141 ASN A O 1
ATOM 1159 N N . VAL A 1 142 ? 15.966 7.901 -4.689 1.00 91.06 142 VAL A N 1
ATOM 1160 C CA . VAL A 1 142 ? 16.601 7.649 -3.379 1.00 91.06 142 VAL A CA 1
ATOM 1161 C C . VAL A 1 142 ? 18.021 8.215 -3.299 1.00 91.06 142 VAL A C 1
ATOM 1163 O O . VAL A 1 142 ? 18.372 8.853 -2.309 1.00 91.06 142 VAL A O 1
ATOM 1166 N N . ASN A 1 143 ? 18.848 7.960 -4.312 1.00 92.44 143 ASN A N 1
ATOM 1167 C CA . ASN A 1 143 ? 20.279 8.264 -4.268 1.00 92.44 143 ASN A CA 1
ATOM 1168 C C . ASN A 1 143 ? 20.595 9.707 -4.672 1.00 92.44 143 ASN A C 1
ATOM 1170 O O . ASN A 1 143 ? 21.601 10.262 -4.227 1.00 92.44 143 ASN A O 1
ATOM 1174 N N . HIS A 1 144 ? 19.765 10.302 -5.532 1.00 92.56 144 HIS A N 1
ATOM 1175 C CA . HIS A 1 144 ? 20.049 11.588 -6.169 1.00 92.56 144 HIS A CA 1
ATOM 1176 C C . HIS A 1 144 ? 18.926 12.619 -6.005 1.00 92.56 144 HIS A C 1
ATOM 1178 O O . HIS A 1 144 ? 19.123 13.775 -6.372 1.00 92.56 144 HIS A O 1
ATOM 1184 N N . GLY A 1 145 ? 17.768 12.247 -5.448 1.00 90.75 145 GLY A N 1
ATOM 1185 C CA . GLY A 1 145 ? 16.613 13.143 -5.319 1.00 90.75 145 GLY A CA 1
ATOM 1186 C C . GLY A 1 145 ? 15.990 13.527 -6.664 1.00 90.75 145 GLY A C 1
ATOM 1187 O O . GLY A 1 145 ? 15.302 14.542 -6.762 1.00 90.75 145 GLY A O 1
ATOM 1188 N N . VAL A 1 146 ? 16.268 12.755 -7.719 1.00 92.56 146 VAL A N 1
ATOM 1189 C CA . VAL A 1 146 ? 15.803 13.017 -9.084 1.00 92.56 146 VAL A CA 1
ATOM 1190 C C . VAL A 1 146 ? 14.760 11.980 -9.470 1.00 92.56 146 VAL A C 1
ATOM 1192 O O . VAL A 1 146 ? 14.987 10.784 -9.321 1.00 92.56 146 VAL A O 1
ATOM 1195 N N . ARG A 1 147 ? 13.627 12.432 -10.016 1.00 94.88 147 ARG A N 1
ATOM 1196 C CA . ARG A 1 147 ? 12.619 11.549 -10.618 1.00 94.88 147 ARG A CA 1
ATOM 1197 C C . ARG A 1 147 ? 13.061 11.174 -12.039 1.00 94.88 147 ARG A C 1
ATOM 1199 O O . ARG A 1 147 ? 13.066 12.055 -12.904 1.00 94.88 147 ARG A O 1
ATOM 1206 N N . PRO A 1 148 ? 13.451 9.915 -12.301 1.00 96.75 148 PRO A N 1
ATOM 1207 C CA . PRO A 1 148 ? 13.862 9.488 -13.635 1.00 96.75 148 PRO A CA 1
ATOM 1208 C C . PRO A 1 148 ? 12.682 9.494 -14.618 1.00 96.75 148 PRO A C 1
ATOM 1210 O O . PRO A 1 148 ? 11.542 9.251 -14.234 1.00 96.75 148 PRO A O 1
ATOM 1213 N N . SER A 1 149 ? 12.949 9.737 -15.903 1.00 97.38 149 SER A N 1
ATOM 1214 C CA . SER A 1 149 ? 11.964 9.596 -16.993 1.00 97.38 149 SER A CA 1
ATOM 1215 C C . SER A 1 149 ? 12.022 8.240 -17.702 1.00 97.38 149 SER A C 1
ATOM 1217 O O . SER A 1 149 ? 11.306 8.016 -18.676 1.00 97.38 149 SER A O 1
ATOM 1219 N N . GLY A 1 150 ? 12.858 7.326 -17.212 1.00 96.75 150 GLY A N 1
ATOM 1220 C CA . GLY A 1 150 ? 13.029 5.987 -17.754 1.00 96.75 150 GLY A CA 1
ATOM 1221 C C . GLY A 1 150 ? 14.318 5.332 -17.272 1.00 96.75 150 GLY A C 1
ATOM 1222 O O . GLY A 1 150 ? 15.088 5.903 -16.497 1.00 96.75 150 GLY A O 1
ATOM 1223 N N . SER A 1 151 ? 14.541 4.118 -17.747 1.00 96.50 151 SER A N 1
ATOM 1224 C CA . SER A 1 151 ? 15.684 3.275 -17.433 1.00 96.50 151 SER A CA 1
ATOM 1225 C C . SER A 1 151 ? 16.832 3.484 -18.410 1.00 96.50 151 SER A C 1
ATOM 1227 O O . SER A 1 151 ? 16.635 3.728 -19.597 1.00 96.50 151 SER A O 1
ATOM 1229 N N . VAL A 1 152 ? 18.058 3.294 -17.919 1.00 95.25 152 VAL A N 1
ATOM 1230 C CA . VAL A 1 152 ? 19.249 3.185 -18.780 1.00 95.25 152 VAL A CA 1
ATOM 1231 C C . VAL A 1 152 ? 19.212 1.890 -19.597 1.00 95.25 152 VAL A C 1
ATOM 1233 O O . VAL A 1 152 ? 19.653 1.857 -20.744 1.00 95.25 152 VAL A O 1
ATOM 1236 N N . LEU A 1 153 ? 18.692 0.815 -18.998 1.00 95.69 153 LEU A N 1
ATOM 1237 C CA . LEU A 1 153 ? 18.530 -0.477 -19.655 1.00 95.69 153 LEU A CA 1
ATOM 1238 C C . LEU A 1 153 ? 17.204 -0.514 -20.427 1.00 95.69 153 LEU A C 1
ATOM 1240 O O . LEU A 1 153 ? 16.179 -0.124 -19.867 1.00 95.69 153 LEU A O 1
ATOM 1244 N N . PRO A 1 154 ? 17.190 -1.005 -21.677 1.00 97.00 154 PRO A N 1
ATOM 1245 C CA . PRO A 1 154 ? 15.944 -1.199 -22.405 1.00 97.00 154 PRO A CA 1
ATOM 1246 C C . PRO A 1 154 ? 15.136 -2.370 -21.823 1.00 97.00 154 PRO A C 1
ATOM 1248 O O . PRO A 1 154 ? 15.672 -3.240 -21.133 1.00 97.00 154 PRO A O 1
ATOM 1251 N N . ARG A 1 155 ? 13.842 -2.417 -22.164 1.00 98.12 155 ARG A N 1
ATOM 1252 C CA . ARG A 1 155 ? 12.994 -3.604 -21.980 1.00 98.12 155 ARG A CA 1
ATOM 1253 C C . ARG A 1 155 ? 13.623 -4.812 -22.687 1.00 98.12 155 ARG A C 1
ATOM 1255 O O . ARG A 1 155 ? 14.122 -4.673 -23.804 1.00 98.12 155 ARG A O 1
ATOM 1262 N N . HIS A 1 156 ? 13.544 -5.992 -22.080 1.00 98.50 156 HIS A N 1
ATOM 1263 C CA . HIS A 1 156 ? 13.929 -7.240 -22.738 1.00 98.50 156 HIS A CA 1
ATOM 1264 C C . HIS A 1 156 ? 12.986 -7.558 -23.906 1.00 98.50 156 HIS A C 1
ATOM 1266 O O . HIS A 1 156 ? 11.779 -7.374 -23.778 1.00 98.50 156 HIS A O 1
ATOM 1272 N N . GLU A 1 157 ? 13.499 -8.070 -25.026 1.00 97.88 157 GLU A N 1
ATOM 1273 C CA . GLU A 1 157 ? 12.692 -8.310 -26.233 1.00 97.88 157 GLU A CA 1
ATOM 1274 C C . GLU A 1 157 ? 11.494 -9.240 -25.983 1.00 97.88 157 GLU A C 1
ATOM 1276 O O . GLU A 1 157 ? 10.377 -8.905 -26.381 1.00 97.88 157 GLU A O 1
ATOM 1281 N N . ASP A 1 158 ? 11.711 -10.312 -25.215 1.00 97.25 158 ASP A N 1
ATOM 1282 C CA . ASP A 1 158 ? 10.688 -11.300 -24.842 1.00 97.25 158 ASP A CA 1
ATOM 1283 C C . ASP A 1 158 ? 9.710 -10.843 -23.743 1.00 97.25 158 ASP A C 1
ATOM 1285 O O . ASP A 1 158 ? 8.733 -11.539 -23.462 1.00 97.25 158 ASP A O 1
ATOM 1289 N N . ALA A 1 159 ? 9.953 -9.706 -23.083 1.00 97.50 159 ALA A N 1
ATOM 1290 C CA . ALA A 1 159 ? 9.042 -9.221 -22.048 1.00 97.50 159 ALA A CA 1
ATOM 1291 C C . ALA A 1 159 ? 7.736 -8.684 -22.668 1.00 97.50 159 ALA A C 1
ATOM 1293 O O . ALA A 1 159 ? 7.765 -8.152 -23.778 1.00 97.50 159 ALA A O 1
ATOM 1294 N N . PRO A 1 160 ? 6.591 -8.729 -21.969 1.00 96.44 160 PRO A N 1
ATOM 1295 C CA . PRO A 1 160 ? 5.372 -8.073 -22.439 1.00 96.44 160 PRO A CA 1
ATOM 1296 C C . PRO A 1 160 ? 5.572 -6.572 -22.692 1.00 96.44 160 PRO A C 1
ATOM 1298 O O . PRO A 1 160 ? 6.364 -5.916 -22.013 1.00 96.44 160 PRO A O 1
ATOM 1301 N N . GLU A 1 161 ? 4.828 -6.010 -23.647 1.00 97.69 161 GLU A N 1
ATOM 1302 C CA . GLU A 1 161 ? 4.818 -4.563 -23.863 1.00 97.69 161 GLU A CA 1
ATOM 1303 C C . GLU A 1 161 ? 4.237 -3.848 -22.634 1.00 97.69 161 GLU A C 1
ATOM 1305 O O . GLU A 1 161 ? 3.124 -4.135 -22.188 1.00 97.69 161 GLU A O 1
ATOM 1310 N N . ALA A 1 162 ? 5.023 -2.934 -22.070 1.00 97.88 162 ALA A N 1
ATOM 1311 C CA . ALA A 1 162 ? 4.693 -2.162 -20.883 1.00 97.88 162 ALA A CA 1
ATOM 1312 C C . ALA A 1 162 ? 5.496 -0.849 -20.884 1.00 97.88 162 ALA A C 1
ATOM 1314 O O . ALA A 1 162 ? 6.576 -0.802 -21.486 1.00 97.88 162 ALA A O 1
ATOM 1315 N N . PRO A 1 163 ? 5.006 0.211 -20.216 1.00 98.31 163 PRO A N 1
ATOM 1316 C CA . PRO A 1 163 ? 5.800 1.411 -19.982 1.00 98.31 163 PRO A CA 1
ATOM 1317 C C . PRO A 1 163 ? 7.002 1.102 -19.080 1.00 98.31 163 PRO A C 1
ATOM 1319 O O . PRO A 1 163 ? 7.001 0.125 -18.333 1.00 98.31 163 PRO A O 1
ATOM 1322 N N . ASP A 1 164 ? 8.014 1.963 -19.108 1.00 98.31 164 ASP A N 1
ATOM 1323 C CA . ASP A 1 164 ? 9.226 1.781 -18.311 1.00 98.31 164 ASP A CA 1
ATOM 1324 C C . ASP A 1 164 ? 8.940 1.860 -16.794 1.00 98.31 164 ASP A C 1
ATOM 1326 O O . ASP A 1 164 ? 8.394 2.870 -16.337 1.00 98.31 164 ASP A O 1
ATOM 1330 N N . PRO A 1 165 ? 9.310 0.841 -15.988 1.00 97.50 165 PRO A N 1
ATOM 1331 C CA . PRO A 1 165 ? 9.065 0.836 -14.544 1.00 97.50 165 PRO A CA 1
ATOM 1332 C C . PRO A 1 165 ? 9.776 1.955 -13.791 1.00 97.50 165 PRO A C 1
ATOM 1334 O O . PRO A 1 165 ? 9.275 2.396 -12.754 1.00 97.50 165 PRO A O 1
ATOM 1337 N N . ASN A 1 166 ? 10.904 2.441 -14.311 1.00 97.56 166 ASN A N 1
ATOM 1338 C CA . ASN A 1 166 ? 11.651 3.551 -13.736 1.00 97.56 166 ASN A CA 1
ATOM 1339 C C . ASN A 1 166 ? 11.273 4.899 -14.368 1.00 97.56 166 ASN A C 1
ATOM 1341 O O . ASN A 1 166 ? 11.953 5.885 -14.113 1.00 97.56 166 ASN A O 1
ATOM 1345 N N . ASN A 1 167 ? 10.213 4.995 -15.176 1.00 98.00 167 ASN A N 1
ATOM 1346 C CA . ASN A 1 167 ? 9.653 6.302 -15.507 1.00 98.00 167 ASN A CA 1
ATOM 1347 C C . ASN A 1 167 ? 8.788 6.787 -14.333 1.00 98.00 167 ASN A C 1
ATOM 1349 O O . ASN A 1 167 ? 7.687 6.291 -14.085 1.00 98.00 167 ASN A O 1
ATOM 1353 N N . ASP A 1 168 ? 9.341 7.722 -13.566 1.00 96.81 168 ASP A N 1
ATOM 1354 C CA . ASP A 1 168 ? 8.761 8.296 -12.354 1.00 96.81 168 ASP A CA 1
ATOM 1355 C C . ASP A 1 168 ? 8.110 9.652 -12.567 1.00 96.81 168 ASP A C 1
ATOM 1357 O O . ASP A 1 168 ? 7.538 10.183 -11.625 1.00 96.81 168 ASP A O 1
ATOM 1361 N N . VAL A 1 169 ? 8.137 10.193 -13.786 1.00 97.50 169 VAL A N 1
ATOM 1362 C CA . VAL A 1 169 ? 7.472 11.458 -14.150 1.00 97.50 169 VAL A CA 1
ATOM 1363 C C . VAL A 1 169 ? 6.241 11.260 -15.030 1.00 97.50 169 VAL A C 1
ATOM 1365 O O . VAL A 1 169 ? 5.429 12.175 -15.137 1.00 97.50 169 VAL A O 1
ATOM 1368 N N . ASP A 1 170 ? 6.077 10.082 -15.630 1.00 98.19 170 ASP A N 1
ATOM 1369 C CA . ASP A 1 170 ? 4.906 9.735 -16.428 1.00 98.19 170 ASP A CA 1
ATOM 1370 C C . ASP A 1 170 ? 3.816 9.060 -15.586 1.00 98.19 170 ASP A C 1
ATOM 1372 O O . ASP A 1 170 ? 4.051 8.082 -14.868 1.00 98.19 170 ASP A O 1
ATOM 1376 N N . ARG A 1 171 ? 2.596 9.589 -15.696 1.00 98.31 171 ARG A N 1
ATOM 1377 C CA . ARG A 1 171 ? 1.439 9.118 -14.932 1.00 98.31 171 ARG A CA 1
ATOM 1378 C C . ARG A 1 171 ? 1.042 7.695 -15.306 1.00 98.31 171 ARG A C 1
ATOM 1380 O O . ARG A 1 171 ? 0.710 6.908 -14.421 1.00 98.31 171 ARG A O 1
ATOM 1387 N N . ASP A 1 172 ? 1.041 7.368 -16.592 1.00 98.50 172 ASP A N 1
ATOM 1388 C CA . ASP A 1 172 ? 0.547 6.077 -17.067 1.00 98.50 172 ASP A CA 1
ATOM 1389 C C . ASP A 1 172 ? 1.540 4.962 -16.726 1.00 98.50 172 ASP A C 1
ATOM 1391 O O . ASP A 1 172 ? 1.127 3.894 -16.272 1.00 98.50 172 ASP A O 1
ATOM 1395 N N . ALA A 1 173 ? 2.844 5.241 -16.815 1.00 98.38 173 ALA A N 1
ATOM 1396 C CA . ALA A 1 173 ? 3.896 4.393 -16.271 1.00 98.38 173 ALA A CA 1
ATOM 1397 C C . ALA A 1 173 ? 3.692 4.156 -14.771 1.00 98.38 173 ALA A C 1
ATOM 1399 O O . ALA A 1 173 ? 3.600 3.009 -14.331 1.00 98.38 173 ALA A O 1
ATOM 1400 N N . PHE A 1 174 ? 3.544 5.219 -13.977 1.00 98.44 174 PHE A N 1
ATOM 1401 C CA . PHE A 1 174 ? 3.326 5.080 -12.539 1.00 98.44 174 PHE A CA 1
ATOM 1402 C C . PHE A 1 174 ? 2.105 4.206 -12.223 1.00 98.44 174 PHE A C 1
ATOM 1404 O O . PHE A 1 174 ? 2.210 3.266 -11.434 1.00 98.44 174 PHE A O 1
ATOM 1411 N N . LEU A 1 175 ? 0.957 4.476 -12.850 1.00 98.50 175 LEU A N 1
ATOM 1412 C CA . LEU A 1 175 ? -0.282 3.735 -12.604 1.00 98.50 175 LEU A CA 1
ATOM 1413 C C . LEU A 1 175 ? -0.190 2.275 -13.062 1.00 98.50 175 LEU A C 1
ATOM 1415 O O . LEU A 1 175 ? -0.691 1.391 -12.362 1.00 98.50 175 LEU A O 1
ATOM 1419 N N . HIS A 1 176 ? 0.482 2.012 -14.188 1.00 98.56 176 HIS A N 1
ATOM 1420 C CA . HIS A 1 176 ? 0.733 0.656 -14.669 1.00 98.56 176 HIS A CA 1
ATOM 1421 C C . HIS A 1 176 ? 1.511 -0.166 -13.643 1.00 98.56 176 HIS A C 1
ATOM 1423 O O . HIS A 1 176 ? 1.203 -1.336 -13.437 1.00 98.56 176 HIS A O 1
ATOM 1429 N N . TRP A 1 177 ? 2.515 0.424 -13.002 1.00 98.44 177 TRP A N 1
ATOM 1430 C CA . TRP A 1 177 ? 3.411 -0.309 -12.114 1.00 98.44 177 TRP A CA 1
ATOM 1431 C C . TRP A 1 177 ? 2.910 -0.362 -10.675 1.00 98.44 177 TRP A C 1
ATOM 1433 O O . TRP A 1 177 ? 2.966 -1.416 -10.040 1.00 98.44 177 TRP A O 1
ATOM 1443 N N . VAL A 1 178 ? 2.360 0.739 -10.158 1.00 98.12 178 VAL A N 1
ATOM 1444 C CA . VAL A 1 178 ? 1.922 0.819 -8.760 1.00 98.12 178 VAL A CA 1
ATOM 1445 C C . VAL A 1 178 ? 0.812 -0.177 -8.449 1.00 98.12 178 VAL A C 1
ATOM 1447 O O . VAL A 1 178 ? 0.743 -0.654 -7.324 1.00 98.12 178 VAL A O 1
ATOM 1450 N N . GLN A 1 179 ? -0.019 -0.555 -9.428 1.00 97.75 179 GLN A N 1
ATOM 1451 C CA . GLN A 1 179 ? -1.089 -1.530 -9.210 1.00 97.75 179 GLN A CA 1
ATOM 1452 C C . GLN A 1 179 ? -0.570 -2.874 -8.681 1.00 97.75 179 GLN A C 1
ATOM 1454 O O . GLN A 1 179 ? -1.309 -3.550 -7.974 1.00 97.75 179 GLN A O 1
ATOM 1459 N N . TYR A 1 180 ? 0.685 -3.244 -8.970 1.00 98.12 180 TYR A N 1
ATOM 1460 C CA . TYR A 1 180 ? 1.311 -4.483 -8.497 1.00 98.12 180 TYR A CA 1
ATOM 1461 C C . TYR A 1 180 ? 1.858 -4.399 -7.063 1.00 98.12 180 TYR A C 1
ATOM 1463 O O . TYR A 1 180 ? 2.369 -5.397 -6.557 1.00 98.12 180 TYR A O 1
ATOM 1471 N N . ALA A 1 181 ? 1.765 -3.236 -6.411 1.00 97.50 181 ALA A N 1
ATOM 1472 C CA . ALA A 1 181 ? 2.144 -3.055 -5.016 1.00 97.50 181 ALA A CA 1
ATOM 1473 C C . ALA A 1 181 ? 1.295 -3.925 -4.077 1.00 97.50 181 ALA A C 1
ATOM 1475 O O . ALA A 1 181 ? 0.099 -4.129 -4.305 1.00 97.50 181 ALA A O 1
ATOM 1476 N N . ASP A 1 182 ? 1.896 -4.381 -2.981 1.00 96.19 182 ASP A N 1
ATOM 1477 C CA . ASP A 1 182 ? 1.290 -5.336 -2.047 1.00 96.19 182 ASP A CA 1
ATOM 1478 C C . ASP A 1 182 ? -0.078 -4.876 -1.522 1.00 96.19 182 ASP A C 1
ATOM 1480 O O . ASP A 1 182 ? -1.073 -5.602 -1.593 1.00 96.19 182 ASP A O 1
ATOM 1484 N N . PHE A 1 183 ? -0.174 -3.610 -1.107 1.00 95.56 183 PHE A N 1
ATOM 1485 C CA . PHE A 1 183 ? -1.411 -3.004 -0.601 1.00 95.56 183 PHE A CA 1
ATOM 1486 C C . PHE A 1 183 ? -2.533 -2.879 -1.649 1.00 95.56 183 PHE A C 1
ATOM 1488 O O . PHE A 1 183 ? -3.680 -2.605 -1.289 1.00 95.56 183 PHE A O 1
ATOM 1495 N N . TYR A 1 184 ? -2.246 -3.090 -2.936 1.00 97.69 184 TYR A N 1
ATOM 1496 C CA . TYR A 1 184 ? -3.265 -3.178 -3.983 1.00 97.69 184 TYR A CA 1
ATOM 1497 C C . TYR A 1 184 ? -3.555 -4.601 -4.457 1.00 97.69 184 TYR A C 1
ATOM 1499 O O . TYR A 1 184 ? -4.584 -4.814 -5.106 1.00 97.69 184 TYR A O 1
ATOM 1507 N N . GLN A 1 185 ? -2.713 -5.566 -4.105 1.00 96.56 185 GLN A N 1
ATOM 1508 C CA . GLN A 1 185 ? -2.941 -6.976 -4.406 1.00 96.56 185 GLN A CA 1
ATOM 1509 C C . GLN A 1 185 ? -3.713 -7.683 -3.290 1.00 96.56 185 GLN A C 1
ATOM 1511 O O . GLN A 1 185 ? -4.464 -8.620 -3.559 1.00 96.56 185 GLN A O 1
ATOM 1516 N N . TRP A 1 186 ? -3.572 -7.235 -2.041 1.00 95.56 186 TRP A N 1
ATOM 1517 C CA . TRP A 1 186 ? -4.185 -7.928 -0.911 1.00 95.56 186 TRP A CA 1
ATOM 1518 C C . TRP A 1 186 ? -5.662 -7.565 -0.728 1.00 95.56 186 TRP A C 1
ATOM 1520 O O . TRP A 1 186 ? -6.033 -6.384 -0.746 1.00 95.56 186 TRP A O 1
ATOM 1530 N N . PRO A 1 187 ? -6.537 -8.564 -0.517 1.00 97.56 187 PRO A N 1
ATOM 1531 C CA . PRO A 1 187 ? -7.949 -8.318 -0.301 1.00 97.56 187 PRO A CA 1
ATOM 1532 C C . PRO A 1 187 ? -8.178 -7.636 1.048 1.00 97.56 187 PRO A C 1
ATOM 1534 O O . PRO A 1 187 ? -7.385 -7.760 1.981 1.00 97.56 187 PRO A O 1
ATOM 1537 N N . HIS A 1 188 ? -9.305 -6.934 1.156 1.00 98.44 188 HIS A N 1
ATOM 1538 C CA . HIS A 1 188 ? -9.764 -6.256 2.376 1.00 98.44 188 HIS A CA 1
ATOM 1539 C C . HIS A 1 188 ? -8.908 -5.069 2.850 1.00 98.44 188 HIS A C 1
ATOM 1541 O O . HIS A 1 188 ? -9.289 -4.416 3.817 1.00 98.44 188 HIS A O 1
ATOM 1547 N N . VAL A 1 189 ? -7.835 -4.716 2.133 1.00 98.44 189 VAL A N 1
ATOM 1548 C CA . VAL A 1 189 ? -7.218 -3.389 2.246 1.00 98.44 189 VAL A CA 1
ATOM 1549 C C . VAL A 1 189 ? -8.194 -2.349 1.692 1.00 98.44 189 VAL A C 1
ATOM 1551 O O . VAL A 1 189 ? -8.640 -2.441 0.544 1.00 98.44 189 VAL A O 1
ATOM 1554 N N . LEU A 1 190 ? -8.552 -1.368 2.518 1.00 98.75 190 LEU A N 1
ATOM 1555 C CA . LEU A 1 190 ? -9.535 -0.344 2.175 1.00 98.75 190 LEU A CA 1
ATOM 1556 C C . LEU A 1 190 ? -8.876 0.783 1.384 1.00 98.75 190 LEU A C 1
ATOM 1558 O O . LEU A 1 190 ? -7.751 1.184 1.675 1.00 98.75 190 LEU A O 1
ATOM 1562 N N . ARG A 1 191 ? -9.595 1.313 0.392 1.00 98.50 191 ARG A N 1
ATOM 1563 C CA . ARG A 1 191 ? -9.094 2.358 -0.508 1.00 98.50 191 ARG A CA 1
ATOM 1564 C C . ARG A 1 191 ? -10.001 3.573 -0.490 1.00 98.50 191 ARG A C 1
ATOM 1566 O O . ARG A 1 191 ? -11.212 3.419 -0.353 1.00 98.50 191 ARG A O 1
ATOM 1573 N N . PHE A 1 192 ? -9.421 4.752 -0.677 1.00 98.62 192 PHE A N 1
ATOM 1574 C CA . PHE A 1 192 ? -10.168 5.999 -0.830 1.00 98.62 192 PHE A CA 1
ATOM 1575 C C . PHE A 1 192 ? -9.588 6.863 -1.952 1.00 98.62 192 PHE A C 1
ATOM 1577 O O . PHE A 1 192 ? -8.376 6.900 -2.153 1.00 98.62 192 PHE A O 1
ATOM 1584 N N . GLU A 1 193 ? -10.457 7.576 -2.662 1.00 98.31 193 GLU A N 1
ATOM 1585 C CA . GLU A 1 193 ? -10.105 8.535 -3.720 1.00 98.31 193 GLU A CA 1
ATOM 1586 C C . GLU A 1 193 ? -10.238 9.994 -3.242 1.00 98.31 193 GLU A C 1
ATOM 1588 O O . GLU A 1 193 ? -9.747 10.921 -3.879 1.00 98.31 193 GLU A O 1
ATOM 1593 N N . SER A 1 194 ? -10.915 10.235 -2.112 1.00 98.31 194 SER A N 1
ATOM 1594 C CA . SER A 1 194 ? -11.172 11.592 -1.610 1.00 98.31 194 SER A CA 1
ATOM 1595 C C . SER A 1 194 ? -11.337 11.666 -0.091 1.00 98.31 194 SER A C 1
ATOM 1597 O O . SER A 1 194 ? -11.656 10.672 0.563 1.00 98.31 194 SER A O 1
ATOM 1599 N N . ASP A 1 195 ? -11.224 12.875 0.471 1.00 98.38 195 ASP A N 1
ATOM 1600 C CA . ASP A 1 195 ? -11.491 13.146 1.894 1.00 98.38 195 ASP A CA 1
ATOM 1601 C C . ASP A 1 195 ? -12.889 12.677 2.327 1.00 98.38 195 ASP A C 1
ATOM 1603 O O . ASP A 1 195 ? -13.076 12.173 3.435 1.00 98.38 195 ASP A O 1
ATOM 1607 N N . ARG A 1 196 ? -13.891 12.831 1.447 1.00 98.50 196 ARG A N 1
ATOM 1608 C CA . ARG A 1 196 ? -15.272 12.405 1.712 1.00 98.50 196 ARG A CA 1
ATOM 1609 C C . ARG A 1 196 ? -15.359 10.890 1.861 1.00 98.50 196 ARG A C 1
ATOM 1611 O O . ARG A 1 196 ? -16.041 10.416 2.767 1.00 98.50 196 ARG A O 1
ATOM 1618 N N . GLU A 1 197 ? -14.695 10.150 0.979 1.00 98.69 197 GLU A N 1
ATOM 1619 C CA . GLU A 1 197 ? -14.648 8.689 1.045 1.00 98.69 197 GLU A CA 1
ATOM 1620 C C . GLU A 1 197 ? -13.869 8.214 2.262 1.00 98.69 197 GLU A C 1
ATOM 1622 O O . GLU A 1 197 ? -14.366 7.363 2.995 1.00 98.69 197 GLU A O 1
ATOM 1627 N N . LEU A 1 198 ? -12.710 8.816 2.547 1.00 98.69 198 LEU A N 1
ATOM 1628 C CA . LEU A 1 198 ? -11.946 8.489 3.746 1.00 98.69 198 LEU A CA 1
ATOM 1629 C C . LEU A 1 198 ? -12.782 8.729 5.007 1.00 98.69 198 LEU A C 1
ATOM 1631 O O . LEU A 1 198 ? -12.852 7.869 5.881 1.00 98.69 198 LEU A O 1
ATOM 1635 N N . LYS A 1 199 ? -13.495 9.857 5.084 1.00 98.62 199 LYS A N 1
ATOM 1636 C CA . LYS A 1 199 ? -14.408 10.147 6.194 1.00 98.62 199 LYS A CA 1
ATOM 1637 C C . LYS A 1 199 ? -15.536 9.121 6.293 1.00 98.62 199 LYS A C 1
ATOM 1639 O O . LYS A 1 199 ? -15.878 8.715 7.400 1.00 98.62 199 LYS A O 1
ATOM 1644 N N . ALA A 1 200 ? -16.104 8.691 5.167 1.00 98.62 200 ALA A N 1
ATOM 1645 C CA . ALA A 1 200 ? -17.111 7.635 5.156 1.00 98.62 200 ALA A CA 1
ATOM 1646 C C . ALA A 1 200 ? -16.534 6.323 5.708 1.00 98.62 200 ALA A C 1
ATOM 1648 O O . ALA A 1 200 ? -17.103 5.780 6.652 1.00 98.62 200 ALA A O 1
ATOM 1649 N N . LEU A 1 201 ? -15.360 5.887 5.230 1.00 98.62 201 LEU A N 1
ATOM 1650 C CA . LEU A 1 201 ? -14.668 4.703 5.750 1.00 98.62 201 LEU A CA 1
ATOM 1651 C C . LEU A 1 201 ? -14.471 4.793 7.268 1.00 98.62 201 LEU A C 1
ATOM 1653 O O . LEU A 1 201 ? -14.854 3.871 7.983 1.00 98.62 201 LEU A O 1
ATOM 1657 N N . VAL A 1 202 ? -13.954 5.918 7.774 1.00 98.25 202 VAL A N 1
ATOM 1658 C CA . VAL A 1 202 ? -13.722 6.146 9.214 1.00 98.25 202 VAL A CA 1
ATOM 1659 C C . VAL A 1 202 ? -14.997 5.972 10.053 1.00 98.25 202 VAL A C 1
ATOM 1661 O O . VAL A 1 202 ? -14.931 5.498 11.192 1.00 98.25 202 VAL A O 1
ATOM 1664 N N . MET A 1 203 ? -16.149 6.366 9.508 1.00 98.00 203 MET A N 1
ATOM 1665 C CA . MET A 1 203 ? -17.416 6.434 10.239 1.00 98.00 203 MET A CA 1
ATOM 1666 C C . MET A 1 203 ? -18.276 5.177 10.120 1.00 98.00 203 MET A C 1
ATOM 1668 O O . MET A 1 203 ? -19.027 4.886 11.047 1.00 98.00 203 MET A O 1
ATOM 1672 N N . THR A 1 204 ? -18.213 4.464 8.994 1.00 98.31 204 THR A N 1
ATOM 1673 C CA . THR A 1 204 ? -19.195 3.415 8.673 1.00 98.31 204 THR A CA 1
ATOM 1674 C C . THR A 1 204 ? -18.604 2.019 8.554 1.00 98.31 204 THR A C 1
ATOM 1676 O O . THR A 1 204 ? -19.362 1.066 8.399 1.00 98.31 204 THR A O 1
ATOM 1679 N N . THR A 1 205 ? -17.279 1.873 8.578 1.00 98.62 205 THR A N 1
ATOM 1680 C CA . THR A 1 205 ? -16.647 0.559 8.416 1.00 98.62 205 THR A CA 1
ATOM 1681 C C . THR A 1 205 ? -16.848 -0.308 9.655 1.00 98.62 205 THR A C 1
ATOM 1683 O O . THR A 1 205 ? -16.602 0.128 10.780 1.00 98.62 205 THR A O 1
ATOM 1686 N N . ASP A 1 206 ? -17.238 -1.563 9.435 1.00 98.50 206 ASP A N 1
ATOM 1687 C CA . ASP A 1 206 ? -17.151 -2.618 10.442 1.00 98.50 206 ASP A CA 1
ATOM 1688 C C . ASP A 1 206 ? -15.713 -3.151 10.488 1.00 98.50 206 ASP A C 1
ATOM 1690 O O . ASP A 1 206 ? -15.301 -4.010 9.704 1.00 98.50 206 ASP A O 1
ATOM 1694 N N . TRP A 1 207 ? -14.922 -2.583 11.394 1.00 98.56 207 TRP A N 1
ATOM 1695 C CA . TRP A 1 207 ? -13.500 -2.892 11.521 1.00 98.56 207 TRP A CA 1
ATOM 1696 C C . TRP A 1 207 ? -13.233 -4.327 11.986 1.00 98.56 207 TRP A C 1
ATOM 1698 O O . TRP A 1 207 ? -12.236 -4.924 11.578 1.00 98.56 207 TRP A O 1
ATOM 1708 N N . ILE A 1 208 ? -14.139 -4.905 12.785 1.00 98.56 208 ILE A N 1
ATOM 1709 C CA . ILE A 1 208 ? -14.036 -6.297 13.240 1.00 98.56 208 ILE A CA 1
ATOM 1710 C C . ILE A 1 208 ? -14.231 -7.243 12.053 1.00 98.56 208 ILE A C 1
ATOM 1712 O O . ILE A 1 208 ? -13.471 -8.200 11.889 1.00 98.56 208 ILE A O 1
ATOM 1716 N N . ASP A 1 209 ? -15.218 -6.970 11.197 1.00 98.69 209 ASP A N 1
ATOM 1717 C CA . ASP A 1 209 ? -15.447 -7.766 9.993 1.00 98.69 209 ASP A CA 1
ATOM 1718 C C . ASP A 1 209 ? -14.273 -7.682 9.005 1.00 98.69 209 ASP A C 1
ATOM 1720 O O . ASP A 1 209 ? -13.826 -8.716 8.502 1.00 98.69 209 ASP A O 1
ATOM 1724 N N . VAL A 1 210 ? -13.732 -6.478 8.770 1.00 98.81 210 VAL A N 1
ATOM 1725 C CA . VAL A 1 210 ? -12.539 -6.280 7.926 1.00 98.81 210 VAL A CA 1
ATOM 1726 C C . VAL A 1 210 ? -11.358 -7.086 8.466 1.00 98.81 210 VAL A C 1
ATOM 1728 O O . VAL A 1 210 ? -10.781 -7.883 7.725 1.00 98.81 210 VAL A O 1
ATOM 1731 N N . SER A 1 211 ? -11.054 -6.956 9.761 1.00 98.75 211 SER A N 1
ATOM 1732 C CA . SER A 1 211 ? -9.970 -7.692 10.422 1.00 98.75 211 SER A CA 1
ATOM 1733 C C . SER A 1 211 ? -10.121 -9.209 10.280 1.00 98.75 211 SER A C 1
ATOM 1735 O O . SER A 1 211 ? -9.197 -9.905 9.849 1.00 98.75 211 SER A O 1
ATOM 1737 N N . ARG A 1 212 ? -11.320 -9.732 10.568 1.00 98.69 212 ARG A N 1
ATOM 1738 C CA . ARG A 1 212 ? -11.640 -11.161 10.447 1.00 98.69 212 ARG A CA 1
ATOM 1739 C C . ARG A 1 212 ? -11.395 -11.681 9.030 1.00 98.69 212 ARG A C 1
ATOM 1741 O O . ARG A 1 212 ? -10.850 -12.771 8.865 1.00 98.69 212 ARG A O 1
ATOM 1748 N N . LYS A 1 213 ? -11.792 -10.915 8.012 1.00 98.75 213 LYS A N 1
ATOM 1749 C CA . LYS A 1 213 ? -11.599 -11.273 6.601 1.00 98.75 213 LYS A CA 1
ATOM 1750 C C . LYS A 1 213 ? -10.127 -11.230 6.184 1.00 98.75 213 LYS A C 1
ATOM 1752 O O . LYS A 1 213 ? -9.668 -12.169 5.539 1.00 98.75 213 LYS A O 1
ATOM 1757 N N . MET A 1 214 ? -9.383 -10.197 6.593 1.00 98.50 214 MET A N 1
ATOM 1758 C CA . MET A 1 214 ? -7.933 -10.100 6.358 1.00 98.50 214 MET A CA 1
ATOM 1759 C C . MET A 1 214 ? -7.199 -11.312 6.932 1.00 98.50 214 MET A C 1
ATOM 1761 O O . MET A 1 214 ? -6.438 -11.970 6.226 1.00 98.50 214 MET A O 1
ATOM 1765 N N . ARG A 1 215 ? -7.496 -11.670 8.186 1.00 98.00 215 ARG A N 1
ATOM 1766 C CA . ARG A 1 215 ? -6.898 -12.836 8.842 1.00 98.00 215 ARG A CA 1
ATOM 1767 C C . ARG A 1 215 ? -7.221 -14.153 8.151 1.00 98.00 215 ARG A C 1
ATOM 1769 O O . ARG A 1 215 ? -6.322 -14.959 7.938 1.00 98.00 215 ARG A O 1
ATOM 1776 N N . GLY A 1 216 ? -8.484 -14.362 7.779 1.00 98.12 216 GLY A N 1
ATOM 1777 C CA . GLY A 1 216 ? -8.883 -15.570 7.056 1.00 98.12 216 GLY A CA 1
ATOM 1778 C C . GLY A 1 216 ? -8.141 -15.719 5.724 1.00 98.12 216 GLY A C 1
ATOM 1779 O O . GLY A 1 216 ? -7.724 -16.820 5.372 1.00 98.12 216 GLY A O 1
ATOM 1780 N N . HIS A 1 217 ? -7.924 -14.611 5.007 1.00 98.06 217 HIS A N 1
ATOM 1781 C CA . HIS A 1 217 ? -7.104 -14.617 3.798 1.00 98.06 217 HIS A CA 1
ATOM 1782 C C . HIS A 1 217 ? -5.629 -14.913 4.102 1.00 98.06 217 HIS A C 1
ATOM 1784 O O . HIS A 1 217 ? -5.053 -15.801 3.479 1.00 98.06 217 HIS A O 1
ATOM 1790 N N . PHE A 1 218 ? -5.039 -14.224 5.085 1.00 97.81 218 PHE A N 1
ATOM 1791 C CA . PHE A 1 218 ? -3.648 -14.431 5.494 1.00 97.81 218 PHE A CA 1
ATOM 1792 C C . PHE A 1 218 ? -3.359 -15.897 5.848 1.00 97.81 218 PHE A C 1
ATOM 1794 O O . PHE A 1 218 ? -2.402 -16.477 5.342 1.00 97.81 218 PHE A O 1
ATOM 1801 N N . GLU A 1 219 ? -4.204 -16.519 6.674 1.00 97.44 219 GLU A N 1
ATOM 1802 C CA . GLU A 1 219 ? -4.043 -17.917 7.094 1.00 97.44 219 GLU A CA 1
ATOM 1803 C C . GLU A 1 219 ? -4.078 -18.878 5.890 1.00 97.44 219 GLU A C 1
ATOM 1805 O O . GLU A 1 219 ? -3.271 -19.810 5.809 1.00 97.44 219 GLU A O 1
ATOM 1810 N N . ALA A 1 220 ? -4.960 -18.623 4.917 1.00 97.31 220 ALA A N 1
ATOM 1811 C CA . ALA A 1 220 ? -5.054 -19.415 3.694 1.00 97.31 220 ALA A CA 1
ATOM 1812 C C . ALA A 1 220 ? -3.819 -19.253 2.788 1.00 97.31 220 ALA A C 1
ATOM 1814 O O . ALA A 1 220 ? -3.288 -20.246 2.279 1.00 97.31 220 ALA A O 1
ATOM 1815 N N . GLU A 1 221 ? -3.342 -18.022 2.592 1.00 96.44 221 GLU A N 1
ATOM 1816 C CA . GLU A 1 221 ? -2.165 -17.754 1.761 1.00 96.44 221 GLU A CA 1
ATOM 1817 C C . GLU A 1 221 ? -0.866 -18.241 2.410 1.00 96.44 221 GLU A C 1
ATOM 1819 O O . GLU A 1 221 ? -0.003 -18.773 1.715 1.00 96.44 221 GLU A O 1
ATOM 1824 N N . LEU A 1 222 ? -0.738 -18.155 3.738 1.00 96.19 222 LEU A N 1
ATOM 1825 C CA . LEU A 1 222 ? 0.401 -18.714 4.468 1.00 96.19 222 LEU A CA 1
ATOM 1826 C C . LEU A 1 222 ? 0.517 -20.229 4.233 1.00 96.19 222 LEU A C 1
ATOM 1828 O O . LEU A 1 222 ? 1.609 -20.736 3.958 1.00 96.19 222 LEU A O 1
ATOM 1832 N N . GLY A 1 223 ? -0.609 -20.951 4.292 1.00 96.06 223 GLY A N 1
ATOM 1833 C CA . GLY A 1 223 ? -0.668 -22.378 3.971 1.00 96.06 223 GLY A CA 1
ATOM 1834 C C . GLY A 1 223 ? -0.243 -22.667 2.530 1.00 96.06 223 GLY A C 1
ATOM 1835 O O . GLY A 1 223 ? 0.664 -23.471 2.302 1.00 96.06 223 GLY A O 1
ATOM 1836 N N . ARG A 1 224 ? -0.827 -21.948 1.561 1.00 95.94 224 ARG A N 1
ATOM 1837 C CA . ARG A 1 224 ? -0.517 -22.115 0.131 1.00 95.94 224 ARG A CA 1
ATOM 1838 C C . ARG A 1 224 ? 0.949 -21.823 -0.184 1.00 95.94 224 ARG A C 1
ATOM 1840 O O . ARG A 1 224 ? 1.597 -22.605 -0.878 1.00 95.94 224 ARG A O 1
ATOM 1847 N N . THR A 1 225 ? 1.493 -20.721 0.325 1.00 94.56 225 THR A N 1
ATOM 1848 C CA . THR A 1 225 ? 2.890 -20.342 0.089 1.00 94.56 225 THR A CA 1
ATOM 1849 C C . THR A 1 225 ? 3.846 -21.371 0.683 1.00 94.56 225 THR A C 1
ATOM 1851 O O . THR A 1 225 ? 4.847 -21.711 0.051 1.00 94.56 225 THR A O 1
ATOM 1854 N N . ARG A 1 226 ? 3.530 -21.941 1.854 1.00 94.19 226 ARG A N 1
ATOM 1855 C CA . ARG A 1 226 ? 4.323 -23.027 2.448 1.00 94.19 226 ARG A CA 1
ATOM 1856 C C . ARG A 1 226 ? 4.336 -24.279 1.569 1.00 94.19 226 ARG A C 1
ATOM 1858 O O . ARG A 1 226 ? 5.399 -24.861 1.361 1.00 94.19 226 ARG A O 1
ATOM 1865 N N . GLU A 1 227 ? 3.185 -24.693 1.048 1.00 94.75 227 GLU A N 1
ATOM 1866 C CA . GLU A 1 227 ? 3.093 -25.827 0.117 1.00 94.75 227 GLU A CA 1
ATOM 1867 C C . GLU A 1 227 ? 3.882 -25.568 -1.167 1.00 94.75 227 GLU A C 1
ATOM 1869 O O . GLU A 1 227 ? 4.624 -26.438 -1.633 1.00 94.75 227 GLU A O 1
ATOM 1874 N N . LEU A 1 228 ? 3.781 -24.350 -1.705 1.00 93.38 228 LEU A N 1
ATOM 1875 C CA . LEU A 1 228 ? 4.518 -23.944 -2.891 1.00 93.38 228 LEU A CA 1
ATOM 1876 C C . LEU A 1 228 ? 6.030 -24.018 -2.647 1.00 93.38 228 LEU A C 1
ATOM 1878 O O . LEU A 1 228 ? 6.723 -24.655 -3.440 1.00 93.38 228 LEU A O 1
ATOM 1882 N N . TRP A 1 229 ? 6.534 -23.485 -1.530 1.00 90.88 229 TRP A N 1
ATOM 1883 C CA . TRP A 1 229 ? 7.939 -23.633 -1.131 1.00 90.88 229 TRP A CA 1
ATOM 1884 C C . TRP A 1 229 ? 8.371 -25.101 -1.079 1.00 90.88 229 TRP A C 1
ATOM 1886 O O . TRP A 1 229 ? 9.355 -25.478 -1.713 1.00 90.88 229 TRP A O 1
ATOM 1896 N N . LEU A 1 230 ? 7.607 -25.957 -0.395 1.00 92.31 230 LEU A N 1
ATOM 1897 C CA . LEU A 1 230 ? 7.912 -27.387 -0.287 1.00 92.31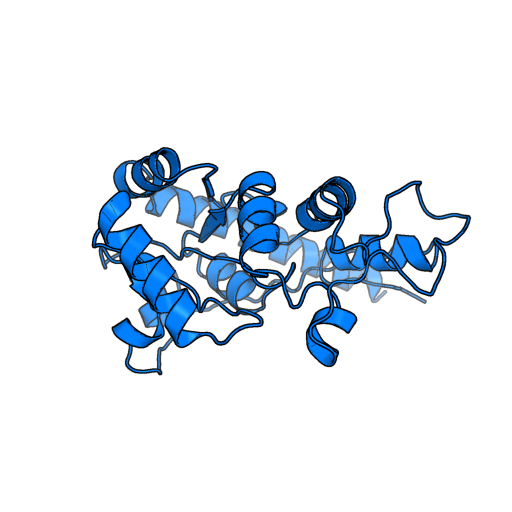 230 LEU A CA 1
ATOM 1898 C C . LEU A 1 230 ? 7.928 -28.099 -1.647 1.00 92.31 230 LEU A C 1
ATOM 1900 O O . LEU A 1 230 ? 8.695 -29.042 -1.832 1.00 92.31 230 LEU A O 1
ATOM 1904 N N . SER A 1 231 ? 7.104 -27.659 -2.601 1.00 93.56 231 SER A N 1
ATOM 1905 C CA . SER A 1 231 ? 7.082 -28.220 -3.957 1.00 93.56 231 SER A CA 1
ATOM 1906 C C . SER A 1 231 ? 8.308 -27.844 -4.794 1.00 93.56 231 SER A C 1
ATOM 1908 O O . SER A 1 231 ? 8.675 -28.602 -5.685 1.00 93.56 231 SER A O 1
ATOM 1910 N N . LYS A 1 232 ? 8.933 -26.688 -4.523 1.00 88.75 232 LYS A N 1
ATOM 1911 C CA . LYS A 1 232 ? 10.090 -26.173 -5.278 1.00 88.75 232 LYS A CA 1
ATOM 1912 C C . LYS A 1 232 ? 11.441 -26.627 -4.726 1.00 88.75 232 LYS A C 1
ATOM 1914 O O . LYS A 1 232 ? 12.443 -26.483 -5.416 1.00 88.75 232 LYS A O 1
ATOM 1919 N N . LEU A 1 233 ? 11.466 -27.138 -3.495 1.00 83.50 233 LEU A N 1
ATOM 1920 C CA . LEU A 1 233 ? 12.666 -27.681 -2.848 1.00 83.50 233 LEU A CA 1
ATOM 1921 C C . LEU A 1 233 ? 12.918 -29.167 -3.166 1.00 83.50 233 LEU A C 1
ATOM 1923 O O . LEU A 1 233 ? 13.933 -29.707 -2.730 1.00 83.50 233 LEU A O 1
ATOM 1927 N N . LYS A 1 234 ? 11.995 -29.825 -3.874 1.00 75.44 234 LYS A N 1
ATOM 1928 C CA . LYS A 1 234 ? 12.149 -31.194 -4.385 1.00 75.44 234 LYS A CA 1
ATOM 1929 C C . LYS A 1 234 ? 12.750 -31.173 -5.782 1.00 75.44 234 LYS A C 1
ATOM 1931 O O . LYS A 1 234 ? 13.548 -32.090 -6.062 1.00 75.44 234 LYS A O 1
#

Organism: Trieres chinensis (NCBI:txid1514140)